Protein AF-A0A411YFW4-F1 (afdb_monomer_lite)

Sequence (190 aa):
MVLTAGMAVDGVLFTFTLFAQQVLGYSAVRFALAMAVMTVTSFVGVFVGQGLVTRAGPQRVALAGITLIGFGSVLLAQGTAGEAFIGVHILGLVVFGAGLGAAFVAAQIAALTGVAERDAGLASGVEETTFTIGNALGVAILSTIAISQPGPLTGTRAAFAGAAVIATLGGVAALTLLRQTRPRQERPID

Secondary structure (DSSP, 8-state):
-HHHHHHHHHHHHHHHHHHHHHTS---HHHHHHHHHHHHHHHHHHHHHHHHHHHHH-HHHHHHHHHHHHHHHHHHHHT--SSSHHHHHHHHHHHHHHHHHHHHHHHHHHHHHTT--GGGHHHHHHHHHHHHHHHHHHHHHHHHHHHHTSSSHHHHHHHHHHHHHHHHHHHHHHHHHHHHHTS--------

Organism: NCBI:txid1670831

pLDDT: mean 82.74, std 10.72, range [47.75, 96.75]

Structure (mmCIF, N/CA/C/O backbone):
data_AF-A0A411YFW4-F1
#
_entry.id   AF-A0A411YFW4-F1
#
loop_
_atom_site.group_PDB
_atom_site.id
_atom_site.type_symbol
_atom_site.label_atom_id
_atom_site.label_alt_id
_atom_site.label_comp_id
_atom_site.label_asym_id
_atom_site.label_entity_id
_atom_site.label_seq_id
_atom_site.pdbx_PDB_ins_code
_atom_site.Cartn_x
_atom_site.Cartn_y
_atom_site.Cartn_z
_atom_site.occupancy
_atom_site.B_iso_or_equiv
_atom_site.auth_seq_id
_atom_site.auth_comp_id
_atom_site.auth_asym_id
_atom_site.auth_atom_id
_atom_site.pdbx_PDB_model_num
ATOM 1 N N . MET A 1 1 ? -8.557 -7.784 6.059 1.00 65.50 1 MET A N 1
ATOM 2 C CA . MET A 1 1 ? -8.149 -6.429 5.628 1.00 65.50 1 MET A CA 1
ATOM 3 C C . MET A 1 1 ? -6.664 -6.190 5.878 1.00 65.50 1 MET A C 1
ATOM 5 O O . MET A 1 1 ? -5.962 -5.933 4.913 1.00 65.50 1 MET A O 1
ATOM 9 N N . VAL A 1 2 ? -6.179 -6.317 7.121 1.00 70.81 2 VAL A N 1
ATOM 10 C CA . VAL A 1 2 ? -4.750 -6.136 7.465 1.00 70.81 2 VAL A CA 1
ATOM 11 C C . VAL A 1 2 ? -3.842 -7.061 6.646 1.00 70.81 2 VAL A C 1
ATOM 13 O O . VAL A 1 2 ? -2.916 -6.588 6.003 1.00 70.81 2 VAL A O 1
ATOM 16 N N . LEU A 1 3 ? -4.195 -8.350 6.549 1.00 75.88 3 LEU A N 1
ATOM 17 C CA . LEU A 1 3 ? -3.457 -9.334 5.744 1.00 75.88 3 LEU A CA 1
ATOM 18 C C . LEU A 1 3 ? -3.302 -8.905 4.273 1.00 75.88 3 LEU A C 1
ATOM 20 O O . LEU A 1 3 ? -2.204 -8.869 3.736 1.00 75.88 3 LEU A O 1
ATOM 24 N N . THR A 1 4 ? -4.409 -8.543 3.620 1.00 70.31 4 THR A N 1
ATOM 25 C CA . THR A 1 4 ? -4.427 -8.139 2.204 1.00 70.31 4 THR A CA 1
ATOM 26 C C . THR A 1 4 ? -3.742 -6.797 1.963 1.00 70.31 4 THR A C 1
ATOM 28 O O . THR A 1 4 ? -3.176 -6.591 0.895 1.00 70.31 4 THR A O 1
ATOM 31 N N . ALA A 1 5 ? -3.782 -5.891 2.947 1.00 69.38 5 ALA A N 1
ATOM 32 C CA . ALA A 1 5 ? -3.031 -4.644 2.895 1.00 69.38 5 ALA A CA 1
ATOM 33 C C . ALA A 1 5 ? -1.523 -4.931 2.946 1.00 69.38 5 ALA A C 1
ATOM 35 O O . ALA A 1 5 ? -0.810 -4.466 2.065 1.00 69.38 5 ALA A O 1
ATOM 36 N N . GLY A 1 6 ? -1.060 -5.776 3.876 1.00 69.31 6 GLY A N 1
ATOM 37 C CA . GLY A 1 6 ? 0.348 -6.183 3.946 1.00 69.31 6 GLY A CA 1
ATOM 38 C C . GLY A 1 6 ? 0.843 -6.856 2.660 1.00 69.31 6 GLY A C 1
ATOM 39 O O . GLY A 1 6 ? 1.874 -6.482 2.103 1.00 69.31 6 GLY A O 1
ATOM 40 N N . MET A 1 7 ? 0.037 -7.758 2.085 1.00 75.31 7 MET A N 1
ATOM 41 C CA . MET A 1 7 ? 0.361 -8.399 0.801 1.00 75.31 7 MET A CA 1
ATOM 42 C C . MET A 1 7 ? 0.588 -7.398 -0.340 1.00 75.31 7 MET A C 1
ATOM 44 O O . MET A 1 7 ? 1.483 -7.585 -1.164 1.00 75.31 7 MET A O 1
ATOM 48 N N . ALA A 1 8 ? -0.217 -6.337 -0.411 1.00 73.44 8 ALA A N 1
ATOM 49 C CA . ALA A 1 8 ? -0.062 -5.324 -1.448 1.00 73.44 8 ALA A CA 1
ATOM 50 C C . ALA A 1 8 ? 1.171 -4.435 -1.210 1.00 73.44 8 ALA A C 1
ATOM 52 O O . ALA A 1 8 ? 1.814 -4.034 -2.173 1.00 73.44 8 ALA A O 1
ATOM 53 N N . VAL A 1 9 ? 1.521 -4.138 0.044 1.00 75.12 9 VAL A N 1
ATOM 54 C CA . VAL A 1 9 ? 2.575 -3.170 0.390 1.00 75.12 9 VAL A CA 1
ATOM 55 C C . VAL A 1 9 ? 3.962 -3.67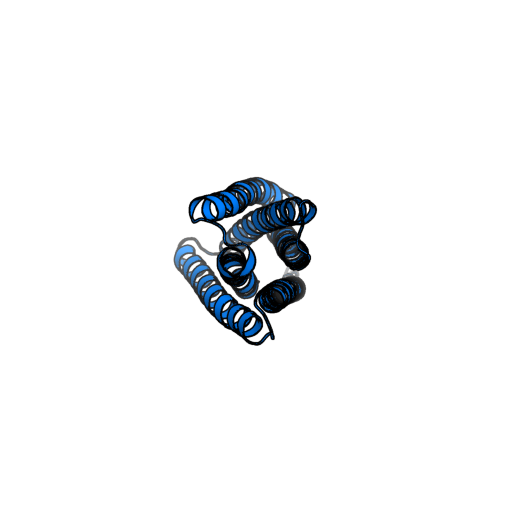7 0.025 1.00 75.12 9 VAL A C 1
ATOM 57 O O . VAL A 1 9 ? 4.600 -3.118 -0.871 1.00 75.12 9 VAL A O 1
ATOM 60 N N . ASP A 1 10 ? 4.409 -4.763 0.652 1.00 78.50 10 ASP A N 1
ATOM 61 C CA . ASP A 1 10 ? 5.775 -5.247 0.427 1.00 78.50 10 ASP A CA 1
ATOM 62 C C . ASP A 1 10 ? 5.918 -5.945 -0.928 1.00 78.50 10 ASP A C 1
ATOM 64 O O . ASP A 1 10 ? 6.974 -5.882 -1.561 1.00 78.50 10 ASP A O 1
ATOM 68 N N . GLY A 1 11 ? 4.829 -6.516 -1.448 1.00 75.75 11 GLY A N 1
ATOM 69 C CA . GLY A 1 11 ? 4.798 -7.028 -2.812 1.00 75.75 11 GLY A CA 1
ATOM 70 C C . GLY A 1 11 ? 5.014 -5.929 -3.865 1.00 75.75 11 GLY A C 1
ATOM 71 O O . GLY A 1 11 ? 5.790 -6.128 -4.804 1.00 75.75 11 GLY A O 1
ATOM 72 N N . VAL A 1 12 ? 4.386 -4.754 -3.716 1.00 77.75 12 VAL A N 1
ATOM 73 C CA . VAL A 1 12 ? 4.590 -3.602 -4.621 1.00 77.75 12 VAL A CA 1
ATOM 74 C C . VAL A 1 12 ? 5.981 -3.010 -4.451 1.00 77.75 12 VAL A C 1
ATOM 76 O O . VAL A 1 12 ? 6.625 -2.717 -5.455 1.00 77.75 12 VAL A O 1
ATOM 79 N N . LEU A 1 13 ? 6.474 -2.886 -3.219 1.00 81.94 13 LEU A N 1
ATOM 80 C CA . LEU A 1 13 ? 7.836 -2.425 -2.928 1.00 81.94 13 LEU A CA 1
ATOM 81 C C . LEU A 1 13 ? 8.900 -3.302 -3.593 1.00 81.94 13 LEU A C 1
ATOM 83 O O . LEU A 1 13 ? 9.808 -2.800 -4.264 1.00 81.94 13 LEU A O 1
ATOM 87 N N . PHE A 1 14 ? 8.766 -4.619 -3.454 1.00 81.62 14 PHE A N 1
ATOM 88 C CA . PHE A 1 14 ? 9.664 -5.572 -4.092 1.00 81.62 14 PHE A CA 1
ATOM 89 C C . PHE A 1 14 ? 9.578 -5.482 -5.620 1.00 81.62 14 PHE A C 1
ATOM 91 O O . PHE A 1 14 ? 10.598 -5.373 -6.302 1.00 81.62 14 PHE A O 1
ATOM 98 N N . THR A 1 15 ? 8.358 -5.441 -6.160 1.00 79.50 15 THR A N 1
ATOM 99 C CA . THR A 1 15 ? 8.112 -5.303 -7.604 1.00 79.50 15 THR A CA 1
ATOM 100 C C . THR A 1 15 ? 8.718 -4.013 -8.159 1.00 79.50 15 THR A C 1
ATOM 102 O O . THR A 1 15 ? 9.363 -4.030 -9.208 1.00 79.50 15 THR A O 1
ATOM 105 N N . PHE A 1 16 ? 8.572 -2.900 -7.439 1.00 80.38 16 PHE A N 1
ATOM 106 C CA . PHE A 1 16 ? 9.159 -1.614 -7.803 1.00 80.38 16 PHE A CA 1
ATOM 107 C C . PHE A 1 16 ? 10.688 -1.646 -7.747 1.00 80.38 16 PHE A C 1
ATOM 109 O O . PHE A 1 16 ? 11.346 -1.079 -8.617 1.00 80.38 16 PHE A O 1
ATOM 116 N N . THR A 1 17 ? 11.264 -2.359 -6.780 1.00 82.62 17 THR A N 1
ATOM 117 C CA . THR A 1 17 ? 12.716 -2.560 -6.694 1.00 82.62 17 THR A CA 1
ATOM 118 C C . THR A 1 17 ? 13.241 -3.328 -7.905 1.00 82.62 17 THR A C 1
ATOM 120 O O . THR A 1 17 ? 14.164 -2.852 -8.572 1.00 82.62 17 THR A O 1
ATOM 123 N N . LEU A 1 18 ? 12.613 -4.460 -8.249 1.00 76.88 18 LEU A N 1
ATOM 124 C CA . LEU A 1 18 ? 12.964 -5.227 -9.450 1.00 76.88 18 LEU A CA 1
ATOM 125 C C . LEU A 1 18 ? 12.860 -4.368 -10.706 1.00 76.88 18 LEU A C 1
ATOM 127 O O . LEU A 1 18 ? 13.744 -4.393 -11.554 1.00 76.88 18 LEU A O 1
ATOM 131 N N . PHE A 1 19 ? 11.808 -3.568 -10.808 1.00 77.62 19 PHE A N 1
ATOM 132 C CA . PHE A 1 19 ? 11.592 -2.699 -11.948 1.00 77.62 19 PHE A CA 1
ATOM 133 C C . PHE A 1 19 ? 12.646 -1.597 -12.083 1.00 77.62 19 PHE A C 1
ATOM 135 O O . PHE A 1 19 ? 13.225 -1.400 -13.156 1.00 77.62 19 PHE A O 1
ATOM 142 N N . ALA A 1 20 ? 12.930 -0.899 -10.984 1.00 79.25 20 ALA A N 1
ATOM 143 C CA . ALA A 1 20 ? 13.928 0.157 -10.943 1.00 79.25 20 ALA A CA 1
ATOM 144 C C . ALA A 1 20 ? 15.317 -0.373 -11.325 1.00 79.25 20 ALA A C 1
ATOM 146 O O . ALA A 1 20 ? 16.055 0.296 -12.048 1.00 79.25 20 ALA A O 1
ATOM 147 N N . GLN A 1 21 ? 15.652 -1.585 -10.882 1.00 81.69 21 GLN A N 1
ATOM 148 C CA . GLN A 1 21 ? 16.947 -2.208 -11.142 1.00 81.69 21 GLN A CA 1
ATOM 149 C C . GLN A 1 21 ? 17.033 -2.843 -12.538 1.00 81.69 21 GLN A C 1
ATOM 151 O O . GLN A 1 21 ? 17.965 -2.549 -13.282 1.00 81.69 21 GLN A O 1
ATOM 156 N N . GLN A 1 22 ? 16.075 -3.697 -12.908 1.00 79.00 22 GLN A N 1
ATOM 157 C CA . GLN A 1 22 ? 16.148 -4.543 -14.108 1.00 79.00 22 GLN A CA 1
ATOM 158 C C . GLN A 1 22 ? 15.644 -3.856 -15.379 1.00 79.00 22 GLN A C 1
ATOM 160 O O . GLN A 1 22 ? 16.071 -4.220 -16.471 1.00 79.00 22 GLN A O 1
ATOM 165 N N . VAL A 1 23 ? 14.726 -2.892 -15.256 1.00 76.88 23 VAL A N 1
ATOM 166 C CA . VAL A 1 23 ? 14.135 -2.203 -16.415 1.00 76.88 23 VAL A CA 1
ATOM 167 C C . VAL A 1 23 ? 14.684 -0.792 -16.553 1.00 76.88 23 VAL A C 1
ATOM 169 O O . VAL A 1 23 ? 15.052 -0.384 -17.651 1.00 76.88 23 VAL A O 1
ATOM 172 N N . LEU A 1 24 ? 14.744 -0.039 -15.454 1.00 76.38 24 LEU A N 1
ATOM 173 C CA . LEU A 1 24 ? 15.113 1.377 -15.505 1.00 76.38 24 LEU A CA 1
ATOM 174 C C . LEU A 1 24 ? 16.600 1.656 -15.308 1.00 76.38 24 LEU A C 1
ATOM 176 O O . LEU A 1 24 ? 17.030 2.785 -15.549 1.00 76.38 24 LEU A O 1
ATOM 180 N N . GLY A 1 25 ? 17.376 0.668 -14.854 1.00 80.12 25 GLY A N 1
ATOM 181 C CA . GLY A 1 25 ? 18.799 0.843 -14.561 1.00 80.12 25 GLY A CA 1
ATOM 182 C C . GLY A 1 25 ? 19.060 1.982 -13.571 1.00 80.12 25 GLY A C 1
ATOM 183 O O . GLY A 1 25 ? 20.042 2.715 -13.704 1.00 80.12 25 GLY A O 1
ATOM 184 N N . TYR A 1 26 ? 18.147 2.206 -12.620 1.00 83.38 26 TYR A N 1
ATOM 185 C CA . TYR A 1 26 ? 18.284 3.281 -11.644 1.00 83.38 26 TYR A CA 1
ATOM 186 C C . TYR A 1 26 ? 19.538 3.077 -10.797 1.00 83.38 26 TYR A C 1
ATOM 188 O O . TYR A 1 26 ? 19.796 1.995 -10.274 1.00 83.38 26 TYR A O 1
ATOM 196 N N . SER A 1 27 ? 20.289 4.162 -10.600 1.00 86.00 27 SER A N 1
ATOM 197 C CA . SER A 1 27 ? 21.304 4.199 -9.552 1.00 86.00 27 SER A CA 1
ATOM 198 C C . SER A 1 27 ? 20.640 4.117 -8.175 1.00 86.00 27 SER A C 1
ATOM 200 O O . SER A 1 27 ? 19.477 4.502 -8.011 1.00 86.00 27 SER A O 1
ATOM 202 N N . ALA A 1 28 ? 21.399 3.692 -7.162 1.00 80.94 28 ALA A N 1
ATOM 203 C CA . ALA A 1 28 ? 20.918 3.627 -5.780 1.00 80.94 28 ALA A CA 1
ATOM 204 C C . ALA A 1 28 ? 20.296 4.958 -5.308 1.00 80.94 28 ALA A C 1
ATOM 206 O O . ALA A 1 28 ? 19.258 4.960 -4.653 1.00 80.94 28 ALA A O 1
ATOM 207 N N . VAL A 1 29 ? 20.876 6.094 -5.717 1.00 86.62 29 VAL A N 1
ATOM 208 C CA . VAL A 1 29 ? 20.367 7.437 -5.388 1.00 86.62 29 VAL A CA 1
ATOM 209 C C . VAL A 1 29 ? 19.011 7.709 -6.042 1.00 86.62 29 VAL A C 1
ATOM 211 O O . VAL A 1 29 ? 18.104 8.207 -5.383 1.00 86.62 29 VAL A O 1
ATOM 214 N N . ARG A 1 30 ? 18.835 7.368 -7.326 1.00 83.31 30 ARG A N 1
ATOM 215 C CA . ARG A 1 30 ? 17.550 7.573 -8.023 1.00 83.31 30 ARG A CA 1
ATOM 216 C C . ARG A 1 30 ? 16.446 6.703 -7.435 1.00 83.31 30 ARG A C 1
ATOM 218 O O . ARG A 1 30 ? 15.331 7.183 -7.250 1.00 83.31 30 ARG A O 1
ATOM 225 N N . PHE A 1 31 ? 16.768 5.455 -7.103 1.00 84.19 31 PHE A N 1
ATOM 226 C CA . PHE A 1 31 ? 15.847 4.571 -6.397 1.00 84.19 31 PHE A CA 1
ATOM 227 C C . PHE A 1 31 ? 15.452 5.150 -5.031 1.00 84.19 31 PHE A C 1
ATOM 229 O O . PHE A 1 31 ? 14.264 5.269 -4.741 1.00 84.19 31 PHE A O 1
ATOM 236 N N . ALA A 1 32 ? 16.428 5.596 -4.234 1.00 85.94 32 ALA A N 1
ATOM 237 C CA . ALA A 1 32 ? 16.172 6.207 -2.932 1.00 85.94 32 ALA A CA 1
ATOM 238 C C . ALA A 1 32 ? 15.293 7.466 -3.032 1.00 85.94 32 ALA A C 1
ATOM 240 O O . ALA A 1 32 ? 14.394 7.643 -2.215 1.00 85.94 32 ALA A O 1
ATOM 241 N N . LEU A 1 33 ? 15.492 8.311 -4.051 1.00 89.19 33 LEU A N 1
ATOM 242 C CA . LEU A 1 33 ? 14.642 9.484 -4.292 1.00 89.19 33 LEU A CA 1
ATOM 243 C C . LEU A 1 33 ? 13.198 9.099 -4.635 1.00 89.19 33 LEU A C 1
ATOM 245 O O . LEU A 1 33 ? 12.267 9.701 -4.105 1.00 89.19 33 LEU A O 1
ATOM 249 N N . ALA A 1 34 ? 12.992 8.084 -5.477 1.00 86.81 34 ALA A N 1
ATOM 250 C CA . ALA A 1 34 ? 11.648 7.597 -5.789 1.00 86.81 34 ALA A CA 1
ATOM 251 C C . ALA A 1 34 ? 10.954 7.022 -4.541 1.00 86.81 34 ALA A C 1
ATOM 253 O O . ALA A 1 34 ? 9.794 7.328 -4.265 1.00 86.81 34 ALA A O 1
ATOM 254 N N . MET A 1 35 ? 11.694 6.261 -3.735 1.00 86.12 35 MET A N 1
ATOM 255 C CA . MET A 1 35 ? 11.214 5.742 -2.456 1.00 86.12 35 MET A CA 1
ATOM 256 C C . MET A 1 35 ? 10.890 6.861 -1.463 1.00 86.12 35 MET A C 1
ATOM 258 O O . MET A 1 35 ? 9.879 6.788 -0.770 1.00 86.12 35 MET A O 1
ATOM 262 N N . ALA A 1 36 ? 11.680 7.937 -1.438 1.00 91.19 36 ALA A N 1
ATOM 263 C CA . ALA A 1 36 ? 11.416 9.097 -0.594 1.00 91.19 36 ALA A CA 1
ATOM 264 C C . ALA A 1 36 ? 10.076 9.767 -0.936 1.00 91.19 36 ALA A C 1
ATOM 266 O O . ALA A 1 36 ? 9.344 10.142 -0.023 1.00 91.19 36 ALA A O 1
ATOM 267 N N . VAL A 1 37 ? 9.710 9.859 -2.221 1.00 91.56 37 VAL A N 1
ATOM 268 C CA . VAL A 1 37 ? 8.391 10.372 -2.642 1.00 91.56 37 VAL A CA 1
ATOM 269 C C . VAL A 1 37 ? 7.262 9.533 -2.043 1.00 91.56 37 VAL A C 1
ATOM 271 O O . VAL A 1 37 ? 6.309 10.077 -1.479 1.00 91.56 37 VAL A O 1
ATOM 274 N N . MET A 1 38 ? 7.380 8.208 -2.119 1.00 91.44 38 MET A N 1
ATOM 275 C CA . MET A 1 38 ? 6.394 7.300 -1.536 1.00 91.44 38 MET A CA 1
ATOM 276 C C . MET A 1 38 ? 6.330 7.442 -0.005 1.00 91.44 38 MET A C 1
ATOM 278 O O . MET A 1 38 ? 5.244 7.525 0.563 1.00 91.44 38 MET A O 1
ATOM 282 N N . THR A 1 39 ? 7.477 7.542 0.669 1.00 91.44 39 THR A N 1
ATOM 283 C CA . THR A 1 39 ? 7.547 7.732 2.127 1.00 91.44 39 THR A CA 1
ATOM 284 C C . THR A 1 39 ? 6.894 9.043 2.561 1.00 91.44 39 THR A C 1
ATOM 286 O O . THR A 1 39 ? 6.049 9.043 3.455 1.00 91.44 39 THR A O 1
ATOM 289 N N . VAL A 1 40 ? 7.233 10.162 1.914 1.00 96.12 40 VAL A N 1
ATOM 290 C CA . VAL A 1 40 ? 6.663 11.485 2.226 1.00 96.12 40 VAL A CA 1
ATOM 291 C C . VAL A 1 40 ? 5.147 11.474 2.053 1.00 96.12 40 VAL A C 1
ATOM 293 O O . VAL A 1 40 ? 4.414 11.956 2.914 1.00 96.12 40 VAL A O 1
ATOM 296 N N . THR A 1 41 ? 4.659 10.890 0.963 1.00 95.25 41 THR A N 1
ATOM 297 C CA . THR A 1 41 ? 3.217 10.825 0.697 1.00 95.25 41 THR A CA 1
ATOM 298 C C . THR A 1 41 ? 2.494 9.862 1.630 1.00 95.25 41 THR A C 1
ATOM 300 O O . THR A 1 41 ? 1.362 10.147 2.011 1.00 95.25 41 THR A O 1
ATOM 303 N N . SER A 1 42 ? 3.157 8.802 2.098 1.00 94.00 42 SER A N 1
ATOM 304 C CA . SER A 1 42 ? 2.650 7.955 3.182 1.00 94.00 42 SER A CA 1
ATOM 305 C C . SER A 1 42 ? 2.488 8.723 4.488 1.00 94.00 42 SER A C 1
ATOM 307 O O . SER A 1 42 ? 1.414 8.671 5.084 1.00 94.00 42 SER A O 1
ATOM 309 N N . PHE A 1 43 ? 3.467 9.540 4.890 1.00 96.00 43 PHE A N 1
ATOM 310 C CA . PHE A 1 43 ? 3.301 10.418 6.055 1.00 96.00 43 PHE A CA 1
ATOM 311 C C . PHE A 1 43 ? 2.104 11.361 5.901 1.00 96.00 43 PHE A C 1
ATOM 313 O O . PHE A 1 43 ? 1.288 11.472 6.815 1.00 96.00 43 PHE A O 1
ATOM 320 N N . VAL A 1 44 ? 1.949 11.992 4.733 1.00 96.75 44 VAL A N 1
ATOM 321 C CA . VAL A 1 44 ? 0.768 12.824 4.441 1.00 96.75 44 VAL A CA 1
ATOM 322 C C . VAL A 1 44 ? -0.520 12.005 4.578 1.00 96.75 44 VAL A C 1
ATOM 324 O O . VAL A 1 44 ? -1.464 12.454 5.226 1.00 96.75 44 VAL A O 1
ATOM 327 N N . GLY A 1 45 ? -0.543 10.788 4.030 1.00 95.62 45 GLY A N 1
ATOM 328 C CA . GLY A 1 45 ? -1.654 9.848 4.152 1.00 95.62 45 GLY A CA 1
ATOM 329 C C . GLY A 1 45 ? -1.998 9.506 5.601 1.00 95.62 45 GLY A C 1
ATOM 330 O O . GLY A 1 45 ? -3.176 9.495 5.952 1.00 95.62 45 GLY A O 1
ATOM 331 N N . VAL A 1 46 ? -0.995 9.296 6.460 1.00 95.19 46 VAL A N 1
ATOM 332 C CA . VAL A 1 46 ? -1.186 9.058 7.900 1.00 95.19 46 VAL A CA 1
ATOM 333 C C . VAL A 1 46 ? -1.855 10.261 8.560 1.00 95.19 46 VAL A C 1
ATOM 335 O O . VAL A 1 46 ? -2.904 10.100 9.179 1.00 95.19 46 VAL A O 1
ATOM 338 N N . PHE A 1 47 ? -1.306 11.469 8.408 1.00 95.81 47 PHE A N 1
ATOM 339 C CA . PHE A 1 47 ? -1.854 12.660 9.072 1.00 95.81 47 PHE A CA 1
ATOM 340 C C . PHE A 1 47 ? -3.271 12.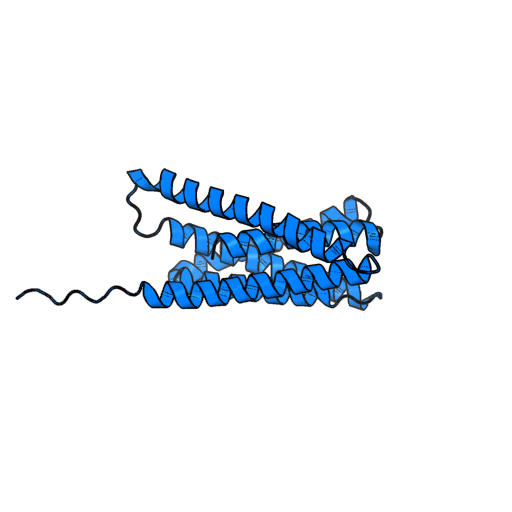995 8.595 1.00 95.81 47 PHE A C 1
ATOM 342 O O . PHE A 1 47 ? -4.166 13.265 9.402 1.00 95.81 47 PHE A O 1
ATOM 349 N N . VAL A 1 48 ? -3.503 12.932 7.281 1.00 96.00 48 VAL A N 1
ATOM 350 C CA . VAL A 1 48 ? -4.837 13.130 6.701 1.00 96.00 48 VAL A CA 1
ATOM 351 C C . VAL A 1 48 ? -5.785 12.026 7.171 1.00 96.00 48 VAL A C 1
ATOM 353 O O . VAL A 1 48 ? -6.911 12.313 7.579 1.00 96.00 48 VAL A O 1
ATOM 356 N N . GLY A 1 49 ? -5.321 10.776 7.174 1.00 94.31 49 GLY A N 1
ATOM 357 C CA . GLY A 1 49 ? -6.055 9.612 7.652 1.00 94.31 49 GLY A CA 1
ATOM 358 C C . GLY A 1 49 ? -6.514 9.781 9.096 1.00 94.31 49 GLY A C 1
ATOM 359 O O . GLY A 1 49 ? -7.708 9.674 9.351 1.00 94.31 49 GLY A O 1
ATOM 360 N N . GLN A 1 50 ? -5.619 10.140 10.019 1.00 93.44 50 GLN A N 1
ATOM 361 C CA . GLN A 1 50 ? -5.951 10.401 11.427 1.00 93.44 50 GLN A CA 1
ATOM 362 C C . GLN A 1 50 ? -7.092 11.411 11.568 1.00 93.44 50 GLN A C 1
ATOM 364 O O . GLN A 1 50 ? -8.089 11.139 12.243 1.00 93.44 50 GLN A O 1
ATOM 369 N N . GLY A 1 51 ? -6.990 12.547 10.872 1.00 92.94 51 GLY A N 1
ATOM 370 C CA . GLY A 1 51 ? -8.044 13.560 10.862 1.00 92.94 51 GLY A CA 1
ATOM 371 C C . GLY A 1 51 ? -9.368 13.019 10.315 1.00 92.94 51 GLY A C 1
ATOM 372 O O . GLY A 1 51 ? -10.427 13.229 10.908 1.00 92.94 51 GLY A O 1
ATOM 373 N N . LEU A 1 52 ? -9.329 12.274 9.210 1.00 94.25 52 LEU A N 1
ATOM 374 C CA . LEU A 1 52 ? -10.527 11.698 8.599 1.00 94.25 52 LEU A CA 1
ATOM 375 C C . LEU A 1 52 ? -11.161 10.595 9.450 1.00 94.25 52 LEU A C 1
ATOM 377 O O . LEU A 1 52 ? -12.386 10.478 9.449 1.00 94.25 52 LEU A O 1
ATOM 381 N N . VAL A 1 53 ? -10.374 9.820 10.200 1.00 93.31 53 VAL A N 1
ATOM 382 C CA . VAL A 1 53 ? -10.892 8.749 11.061 1.00 93.31 53 VAL A CA 1
ATOM 383 C C . VAL A 1 53 ? -11.792 9.329 12.147 1.00 93.31 53 VAL A C 1
ATOM 385 O O . VAL A 1 53 ? -12.878 8.797 12.371 1.00 93.31 53 VAL A O 1
ATOM 388 N N . THR A 1 54 ? -11.415 10.463 12.743 1.00 91.38 54 THR A N 1
ATOM 389 C CA . THR A 1 54 ? -12.253 11.137 13.754 1.00 91.38 54 THR A CA 1
ATOM 390 C C . THR A 1 54 ? -13.602 11.623 13.209 1.00 91.38 54 THR A C 1
ATOM 392 O O . THR A 1 54 ? -14.565 11.725 13.962 1.00 91.38 54 THR A O 1
ATOM 395 N N . ARG A 1 55 ? -13.698 11.900 11.899 1.00 92.12 55 ARG A N 1
ATOM 396 C CA . ARG A 1 55 ? -14.906 12.449 11.254 1.00 92.12 55 ARG A CA 1
ATOM 397 C C . ARG A 1 55 ? -15.775 11.394 10.573 1.00 92.12 55 ARG A C 1
ATOM 399 O O . ARG A 1 55 ? -16.997 11.470 10.624 1.00 92.12 55 ARG A O 1
ATOM 406 N N . ALA A 1 56 ? -15.153 10.443 9.882 1.00 90.69 56 ALA A N 1
ATOM 407 C CA . ALA A 1 56 ? -15.821 9.466 9.020 1.00 90.69 56 ALA A CA 1
ATOM 408 C C . ALA A 1 56 ? -15.773 8.031 9.572 1.00 90.69 56 ALA A C 1
ATOM 410 O O . ALA A 1 56 ? -16.456 7.152 9.038 1.00 90.69 56 ALA A O 1
ATOM 411 N N . GLY A 1 57 ? -14.994 7.796 10.629 1.00 88.75 57 GLY A N 1
ATOM 412 C CA . GLY A 1 57 ? -14.757 6.485 11.218 1.00 88.75 57 GLY A CA 1
ATOM 413 C C . GLY A 1 57 ? -13.643 5.697 10.512 1.00 88.75 57 GLY A C 1
ATOM 414 O O . GLY A 1 57 ? -13.408 5.874 9.311 1.00 88.75 57 GLY A O 1
ATOM 415 N N . PRO A 1 58 ? -12.972 4.778 11.232 1.00 87.31 58 PRO A N 1
ATOM 416 C CA . PRO A 1 58 ? -11.789 4.077 10.731 1.00 87.31 58 PRO A CA 1
ATOM 417 C C . PRO A 1 58 ? -12.088 3.201 9.511 1.00 87.31 58 PRO A C 1
ATOM 419 O O . PRO A 1 58 ? -11.335 3.187 8.546 1.00 87.31 58 PRO A O 1
ATOM 422 N N . GLN A 1 59 ? -13.252 2.556 9.483 1.00 84.69 59 GLN A N 1
ATOM 423 C CA . GLN A 1 59 ? -13.664 1.659 8.400 1.00 84.69 59 GLN A CA 1
ATOM 424 C C . GLN A 1 59 ? -13.755 2.347 7.027 1.00 84.69 59 GLN A C 1
ATOM 426 O O . GLN A 1 59 ? -13.357 1.773 6.013 1.00 84.69 59 GLN A O 1
ATOM 431 N N . ARG A 1 60 ? -14.277 3.581 6.972 1.00 89.06 60 ARG A N 1
ATOM 432 C CA . ARG A 1 60 ? -14.425 4.317 5.705 1.00 89.06 60 ARG A CA 1
ATOM 433 C C . ARG A 1 60 ? -13.077 4.805 5.187 1.00 89.06 60 ARG A C 1
ATOM 435 O O . ARG A 1 60 ? -12.820 4.718 3.990 1.00 89.06 60 ARG A O 1
ATOM 442 N N . VAL A 1 61 ? -12.218 5.276 6.091 1.00 91.56 61 VAL A N 1
ATOM 443 C CA . VAL A 1 61 ? -10.863 5.735 5.751 1.00 91.56 61 VAL A CA 1
ATOM 444 C C . VAL A 1 61 ? -10.004 4.570 5.270 1.00 91.56 61 VAL A C 1
ATOM 446 O O . VAL A 1 61 ? -9.352 4.682 4.237 1.00 91.56 61 VAL A O 1
ATOM 449 N N . ALA A 1 62 ? -10.087 3.427 5.948 1.00 88.06 62 ALA A N 1
ATOM 450 C CA . ALA A 1 62 ? -9.455 2.180 5.542 1.00 88.06 62 ALA A CA 1
ATOM 451 C C . ALA A 1 62 ? -9.815 1.773 4.104 1.00 88.06 62 ALA A C 1
ATOM 453 O O . ALA A 1 62 ? -8.935 1.481 3.295 1.00 88.06 62 ALA A O 1
ATOM 454 N N . LEU A 1 63 ? -11.108 1.787 3.767 1.00 87.94 63 LEU A N 1
ATOM 455 C CA . LEU A 1 63 ? -11.576 1.432 2.428 1.00 87.94 63 LEU A CA 1
ATOM 456 C C . LEU A 1 63 ? -11.082 2.417 1.360 1.00 87.94 63 LEU A C 1
ATOM 458 O O . LEU A 1 63 ? -10.656 1.997 0.282 1.00 87.94 63 LEU A O 1
ATOM 462 N N . ALA A 1 64 ? -11.119 3.718 1.659 1.00 91.06 64 ALA A N 1
ATOM 463 C CA . ALA A 1 64 ? -10.597 4.747 0.765 1.00 91.06 64 ALA A CA 1
ATOM 464 C C . ALA A 1 64 ? -9.088 4.565 0.531 1.00 91.06 64 ALA A C 1
ATOM 466 O O . ALA A 1 64 ? -8.640 4.589 -0.614 1.00 91.06 64 ALA A O 1
ATOM 467 N N . GLY A 1 65 ? -8.324 4.293 1.592 1.00 91.06 65 GLY A N 1
ATOM 468 C CA . GLY A 1 65 ? -6.892 4.009 1.513 1.00 91.06 65 GLY A CA 1
ATOM 469 C C . GLY A 1 65 ? -6.582 2.782 0.653 1.00 91.06 65 GLY A C 1
ATOM 470 O O . GLY A 1 65 ? -5.780 2.874 -0.270 1.00 91.06 65 GLY A O 1
ATOM 471 N N . ILE A 1 66 ? -7.285 1.663 0.858 1.00 87.12 66 ILE A N 1
ATOM 472 C CA . ILE A 1 66 ? -7.129 0.450 0.029 1.00 87.12 66 ILE A CA 1
ATOM 473 C C . ILE A 1 66 ? -7.470 0.718 -1.443 1.00 87.12 66 ILE A C 1
ATOM 475 O O . ILE A 1 66 ? -6.802 0.205 -2.341 1.00 87.12 66 ILE A O 1
ATOM 479 N N . THR A 1 67 ? -8.480 1.548 -1.703 1.00 89.69 67 THR A N 1
ATOM 480 C CA . THR A 1 67 ? -8.845 1.944 -3.071 1.00 89.69 67 THR A CA 1
ATOM 481 C C . THR A 1 67 ? -7.723 2.747 -3.729 1.00 89.69 67 THR A C 1
ATOM 483 O O . THR A 1 67 ? -7.379 2.490 -4.882 1.00 89.69 67 THR A O 1
ATOM 486 N N . LEU A 1 68 ? -7.108 3.674 -2.989 1.00 92.50 68 LEU A N 1
ATOM 487 C CA . LEU A 1 68 ? -5.949 4.436 -3.456 1.00 92.50 68 LEU A CA 1
ATOM 488 C C . LEU A 1 68 ? -4.732 3.539 -3.699 1.00 92.50 68 LEU A C 1
ATOM 490 O O . LEU A 1 68 ? -4.087 3.688 -4.730 1.00 92.50 68 LEU A O 1
ATOM 494 N N . ILE A 1 69 ? -4.455 2.573 -2.817 1.00 89.19 69 ILE A N 1
ATOM 495 C CA . ILE A 1 69 ? -3.396 1.568 -3.015 1.00 89.19 69 ILE A CA 1
ATOM 496 C C . ILE A 1 69 ? -3.618 0.835 -4.344 1.00 89.19 69 ILE A C 1
ATOM 498 O O . ILE A 1 69 ? -2.727 0.822 -5.190 1.00 89.19 69 ILE A O 1
ATOM 502 N N . GLY A 1 70 ? -4.821 0.294 -4.572 1.00 87.38 70 GLY A N 1
ATOM 503 C CA . GLY A 1 70 ? -5.149 -0.403 -5.818 1.00 87.38 70 GLY A CA 1
ATOM 504 C C . GLY A 1 70 ? -5.018 0.491 -7.054 1.00 87.38 70 GLY A C 1
ATOM 505 O O . GLY A 1 70 ? -4.438 0.076 -8.058 1.00 87.38 70 GLY A O 1
ATOM 506 N N . PHE A 1 71 ? -5.493 1.737 -6.978 1.00 90.38 71 PHE A N 1
ATOM 507 C CA . PHE A 1 71 ? -5.373 2.698 -8.076 1.00 90.38 71 PHE A CA 1
ATOM 508 C C . PHE A 1 71 ? -3.909 3.070 -8.363 1.00 90.38 71 PHE A C 1
ATOM 510 O O . PHE A 1 71 ? -3.489 3.076 -9.520 1.00 90.38 71 PHE A O 1
ATOM 517 N N . GLY A 1 72 ? -3.106 3.295 -7.321 1.00 88.94 72 GLY A N 1
ATOM 518 C CA . GLY A 1 72 ? -1.667 3.526 -7.428 1.00 88.94 72 GLY A CA 1
ATOM 519 C C . GLY A 1 72 ? -0.940 2.346 -8.074 1.00 88.94 72 GLY A C 1
ATOM 520 O O . GLY A 1 72 ? -0.132 2.548 -8.978 1.00 88.94 72 GLY A O 1
ATOM 521 N N . SER A 1 73 ? -1.288 1.109 -7.704 1.00 86.75 73 SER A N 1
ATOM 522 C CA . SER A 1 73 ? -0.746 -0.097 -8.345 1.00 86.75 73 SER A CA 1
ATOM 523 C C . SER A 1 73 ? -1.086 -0.173 -9.837 1.00 86.75 73 SER A C 1
ATOM 525 O O . SER A 1 73 ? -0.223 -0.523 -10.639 1.00 86.75 73 SER A O 1
ATOM 527 N N . VAL A 1 74 ? -2.302 0.210 -10.243 1.00 87.44 74 VAL A N 1
ATOM 528 C CA . VAL A 1 74 ? -2.680 0.279 -11.668 1.00 87.44 74 VAL A CA 1
ATOM 529 C C . VAL A 1 74 ? -1.869 1.343 -12.410 1.00 87.44 74 VAL A C 1
ATOM 531 O O . VAL A 1 74 ? -1.417 1.098 -13.527 1.00 87.44 74 VAL A O 1
ATOM 534 N N . LEU A 1 75 ? -1.642 2.512 -11.807 1.00 88.00 75 LEU A N 1
ATOM 535 C CA . LEU A 1 75 ? -0.796 3.554 -12.402 1.00 88.00 75 LEU A CA 1
ATOM 536 C C . LEU A 1 75 ? 0.647 3.067 -12.597 1.00 88.00 75 LEU A C 1
ATOM 538 O O . LEU A 1 75 ? 1.217 3.261 -13.671 1.00 88.00 75 LEU A O 1
ATOM 542 N N . LEU A 1 76 ? 1.204 2.366 -11.607 1.00 83.94 76 LEU A N 1
ATOM 543 C CA . LEU A 1 76 ? 2.535 1.756 -11.695 1.00 83.94 76 LEU A CA 1
ATOM 544 C C . LEU A 1 76 ? 2.600 0.654 -12.772 1.00 83.94 76 LEU A C 1
ATOM 546 O O . LEU A 1 76 ? 3.602 0.531 -13.475 1.00 83.94 76 LEU A O 1
ATOM 550 N N . ALA A 1 77 ? 1.513 -0.096 -12.984 1.00 81.69 77 ALA A N 1
ATOM 551 C CA . ALA A 1 77 ? 1.428 -1.109 -14.040 1.00 81.69 77 ALA A CA 1
ATOM 552 C C . ALA A 1 77 ? 1.417 -0.521 -15.468 1.00 81.69 77 ALA A C 1
ATOM 554 O O . ALA A 1 77 ? 1.799 -1.205 -16.419 1.00 81.69 77 ALA A O 1
ATOM 555 N N . GLN A 1 78 ? 0.982 0.730 -15.651 1.00 77.69 78 GLN A N 1
ATOM 556 C CA . GLN A 1 78 ? 0.773 1.321 -16.980 1.00 77.69 78 GLN A CA 1
ATOM 557 C C . GLN A 1 78 ? 2.033 1.916 -17.631 1.00 77.69 78 GLN A C 1
ATOM 559 O O . GLN A 1 78 ? 1.984 2.316 -18.792 1.00 77.69 78 GLN A O 1
ATOM 564 N N . GLY A 1 79 ? 3.181 1.957 -16.950 1.00 62.22 79 GLY A N 1
ATOM 565 C CA . GLY A 1 79 ? 4.377 2.596 -17.503 1.00 62.22 79 GLY A CA 1
ATOM 566 C C . GLY A 1 79 ? 4.942 1.901 -18.751 1.00 62.22 79 GLY A C 1
ATOM 567 O O . GLY A 1 79 ? 5.592 0.855 -18.670 1.00 62.22 79 GLY A O 1
ATOM 568 N N . THR A 1 80 ? 4.731 2.500 -19.924 1.00 56.31 80 THR A N 1
ATOM 569 C CA . THR A 1 80 ? 5.493 2.295 -21.172 1.00 56.31 80 THR A CA 1
ATOM 570 C C . THR A 1 80 ? 6.599 3.343 -21.276 1.00 56.31 80 THR A C 1
ATOM 572 O O . THR A 1 80 ? 6.371 4.495 -20.922 1.00 56.31 80 THR A O 1
ATOM 575 N N . ALA A 1 81 ? 7.785 2.937 -21.738 1.00 55.38 81 ALA A N 1
ATOM 576 C CA . ALA A 1 81 ? 8.992 3.764 -21.840 1.00 55.38 81 ALA A CA 1
ATOM 577 C C . ALA A 1 81 ? 8.759 5.147 -22.495 1.00 55.38 81 ALA A C 1
ATOM 579 O O . ALA A 1 81 ? 7.954 5.267 -23.416 1.00 55.38 81 ALA A O 1
ATOM 580 N N . GLY A 1 82 ? 9.481 6.177 -22.032 1.00 58.81 82 GLY A N 1
ATOM 581 C CA . GLY A 1 82 ? 9.421 7.559 -22.544 1.00 58.81 82 GLY A CA 1
ATOM 582 C C . GLY A 1 82 ? 9.539 8.610 -21.431 1.00 58.81 82 GLY A C 1
ATOM 583 O O . GLY A 1 82 ? 9.825 8.262 -20.294 1.00 58.81 82 GLY A O 1
ATOM 584 N N . GLU A 1 83 ? 9.306 9.894 -21.711 1.00 54.66 83 GLU A N 1
ATOM 585 C CA . GLU A 1 83 ? 9.283 10.948 -20.671 1.00 54.66 83 GLU A CA 1
ATOM 586 C C . GLU A 1 83 ? 7.955 10.977 -19.891 1.00 54.66 83 GLU A C 1
ATOM 588 O O . GLU A 1 83 ? 7.946 11.141 -18.670 1.00 54.66 83 GLU A O 1
ATOM 593 N N . ALA A 1 84 ? 6.831 10.697 -20.566 1.00 61.69 84 ALA A N 1
ATOM 594 C CA . ALA A 1 84 ? 5.507 10.552 -19.942 1.00 61.69 84 ALA A CA 1
ATOM 595 C C . ALA A 1 84 ? 5.470 9.447 -18.863 1.00 61.69 84 ALA A C 1
ATOM 597 O O . ALA A 1 84 ? 4.684 9.491 -17.917 1.00 61.69 84 ALA A O 1
ATOM 598 N N . PHE A 1 85 ? 6.377 8.481 -18.978 1.00 68.88 85 PHE A N 1
ATOM 599 C CA . PHE A 1 85 ? 6.588 7.379 -18.053 1.00 68.88 85 PHE A CA 1
ATOM 600 C C . PHE A 1 85 ? 6.933 7.822 -16.625 1.00 68.88 85 PHE A C 1
ATOM 602 O O . PHE A 1 85 ? 6.404 7.256 -15.667 1.00 68.88 85 PHE A O 1
ATOM 609 N N . ILE A 1 86 ? 7.815 8.820 -16.478 1.00 71.75 86 ILE A N 1
ATOM 610 C CA . ILE A 1 86 ? 8.306 9.274 -15.169 1.00 71.75 86 ILE A CA 1
ATOM 611 C C . ILE A 1 86 ? 7.173 9.970 -14.413 1.00 71.75 86 ILE A C 1
ATOM 613 O O . ILE A 1 86 ? 6.972 9.706 -13.229 1.00 71.75 86 ILE A O 1
ATOM 617 N N . GLY A 1 87 ? 6.388 10.799 -15.109 1.00 79.31 87 GLY A N 1
ATOM 618 C CA . GLY A 1 87 ? 5.236 11.486 -14.524 1.00 79.31 87 GLY A CA 1
ATOM 619 C C . GLY A 1 87 ? 4.178 10.513 -13.999 1.00 79.31 87 GLY A C 1
ATOM 620 O O . GLY A 1 87 ? 3.745 10.635 -12.854 1.00 79.31 87 GLY A O 1
ATOM 621 N N . VAL A 1 88 ? 3.814 9.502 -14.797 1.00 82.31 88 VAL A N 1
ATOM 622 C CA . VAL A 1 88 ? 2.833 8.477 -14.390 1.00 82.31 88 VAL A CA 1
ATOM 623 C C . VAL A 1 88 ? 3.359 7.620 -13.235 1.00 82.31 88 VAL A C 1
ATOM 625 O O . VAL A 1 88 ? 2.603 7.321 -12.313 1.00 82.31 88 VAL A O 1
ATOM 628 N N . HIS A 1 89 ? 4.651 7.277 -13.227 1.00 81.88 89 HIS A N 1
ATOM 629 C CA . HIS A 1 89 ? 5.258 6.523 -12.126 1.00 81.88 89 HIS A CA 1
ATOM 630 C C . HIS A 1 89 ? 5.294 7.305 -10.816 1.00 81.88 89 HIS A C 1
ATOM 632 O O . HIS A 1 89 ? 4.921 6.765 -9.776 1.00 81.88 89 HIS A O 1
ATOM 638 N N . ILE A 1 90 ? 5.711 8.573 -10.854 1.00 86.81 90 ILE A N 1
ATOM 639 C CA . ILE A 1 90 ? 5.714 9.437 -9.669 1.00 86.81 90 ILE A CA 1
ATOM 640 C C . ILE A 1 90 ? 4.288 9.602 -9.147 1.00 86.81 90 ILE A C 1
ATOM 642 O O . ILE A 1 90 ? 4.064 9.451 -7.950 1.00 86.81 90 ILE A O 1
ATOM 646 N N . LEU A 1 91 ? 3.312 9.835 -10.031 1.00 90.75 91 LEU A N 1
ATOM 647 C CA . LEU A 1 91 ? 1.906 9.900 -9.637 1.00 90.75 91 LEU A CA 1
ATOM 648 C C . LEU A 1 91 ? 1.438 8.583 -8.999 1.00 90.75 91 LEU A C 1
ATOM 650 O O . LEU A 1 91 ? 0.777 8.612 -7.964 1.00 90.75 91 LEU A O 1
ATOM 654 N N . GLY A 1 92 ? 1.823 7.439 -9.570 1.00 90.19 92 GLY A N 1
ATOM 655 C CA . GLY A 1 92 ? 1.552 6.119 -9.004 1.00 90.19 92 GLY A CA 1
ATOM 656 C C . GLY A 1 92 ? 2.116 5.958 -7.592 1.00 90.19 92 GLY A C 1
ATOM 657 O O . GLY A 1 92 ? 1.380 5.551 -6.696 1.00 90.19 92 GLY A O 1
ATOM 658 N N . LEU A 1 93 ? 3.375 6.350 -7.364 1.00 90.56 93 LEU A N 1
ATOM 659 C CA . LEU A 1 93 ? 4.017 6.322 -6.042 1.00 90.56 93 LEU A CA 1
ATOM 660 C C . LEU A 1 93 ? 3.339 7.260 -5.040 1.00 90.56 93 LEU A C 1
ATOM 662 O O . LEU A 1 93 ? 3.163 6.885 -3.884 1.00 90.56 93 LEU A O 1
ATOM 666 N N . VAL A 1 94 ? 2.940 8.456 -5.477 1.00 94.81 94 VAL A N 1
ATOM 667 C CA . VAL A 1 94 ? 2.238 9.441 -4.641 1.00 94.81 94 VAL A CA 1
ATOM 668 C C . VAL A 1 94 ? 0.880 8.903 -4.193 1.00 94.81 94 VAL A C 1
ATOM 670 O O . VAL A 1 94 ? 0.553 8.938 -3.008 1.00 94.81 94 VAL A O 1
ATOM 673 N N . VAL A 1 95 ? 0.093 8.389 -5.140 1.00 94.75 95 VAL A N 1
ATOM 674 C CA . VAL A 1 95 ? -1.239 7.829 -4.881 1.00 94.75 95 VAL A CA 1
ATOM 675 C C . VAL A 1 95 ? -1.136 6.590 -3.993 1.00 94.75 95 VAL A C 1
ATOM 677 O O . VAL A 1 95 ? -1.875 6.471 -3.013 1.00 94.75 95 VAL A O 1
ATOM 680 N N . PHE A 1 96 ? -0.200 5.692 -4.308 1.00 91.12 96 PHE A N 1
ATOM 681 C CA . PHE A 1 96 ? 0.044 4.480 -3.534 1.00 91.12 96 PHE A CA 1
ATOM 682 C C . PHE A 1 96 ? 0.486 4.809 -2.105 1.00 91.12 96 PHE A C 1
ATOM 684 O O . PHE A 1 96 ? -0.104 4.299 -1.155 1.00 91.12 96 PHE A O 1
ATOM 691 N N . GLY A 1 97 ? 1.473 5.698 -1.946 1.00 92.88 97 GLY A N 1
ATOM 692 C CA . GLY A 1 97 ? 1.984 6.131 -0.647 1.00 92.88 97 GLY A CA 1
ATOM 693 C C . GLY A 1 97 ? 0.894 6.767 0.212 1.00 92.88 97 GLY A C 1
ATOM 694 O O . GLY A 1 97 ? 0.671 6.329 1.338 1.00 92.88 97 GLY A O 1
ATOM 695 N N . ALA A 1 98 ? 0.139 7.726 -0.328 1.00 95.88 98 ALA A N 1
ATOM 696 C CA . ALA A 1 98 ? -0.971 8.350 0.396 1.00 95.88 98 ALA A CA 1
ATOM 697 C C . ALA A 1 98 ? -2.044 7.334 0.830 1.00 95.88 98 ALA A C 1
ATOM 699 O O . ALA A 1 98 ? -2.524 7.382 1.967 1.00 95.88 98 ALA A O 1
ATOM 700 N N . GLY A 1 99 ? -2.395 6.391 -0.052 1.00 91.88 99 GLY A N 1
ATOM 701 C CA . GLY A 1 99 ? -3.319 5.302 0.259 1.00 91.88 99 GLY A CA 1
ATOM 702 C C . GLY A 1 99 ? -2.805 4.382 1.365 1.00 91.88 99 GLY A C 1
ATOM 703 O O . GLY A 1 99 ? -3.562 4.046 2.278 1.00 91.88 99 GLY A O 1
ATOM 704 N N . LEU A 1 100 ? -1.517 4.032 1.310 1.00 91.00 100 LEU A N 1
ATOM 705 C CA . LEU A 1 100 ? -0.822 3.222 2.307 1.00 91.00 100 LEU A CA 1
ATOM 706 C C . LEU A 1 100 ? -0.905 3.854 3.695 1.00 91.00 100 LEU A C 1
ATOM 708 O O . LEU A 1 100 ? -1.419 3.220 4.615 1.00 91.00 100 LEU A O 1
ATOM 712 N N . GLY A 1 101 ? -0.477 5.108 3.842 1.00 91.88 101 GLY A N 1
ATOM 713 C CA . GLY A 1 101 ? -0.498 5.789 5.136 1.00 91.88 101 GLY A CA 1
ATOM 714 C C . GLY A 1 101 ? -1.903 5.895 5.737 1.00 91.88 101 GLY A C 1
ATOM 715 O O . GLY A 1 101 ? -2.107 5.604 6.917 1.00 91.88 101 GLY A O 1
ATOM 716 N N . ALA A 1 102 ? -2.894 6.246 4.911 1.00 93.19 102 ALA A N 1
ATOM 717 C CA . ALA A 1 102 ? -4.283 6.364 5.349 1.00 93.19 102 ALA A CA 1
ATOM 718 C C . ALA A 1 102 ? -4.889 5.009 5.756 1.00 93.19 102 ALA A C 1
ATOM 720 O O . ALA A 1 102 ? -5.568 4.920 6.782 1.00 93.19 102 ALA A O 1
ATOM 721 N N . ALA A 1 103 ? -4.641 3.951 4.976 1.00 89.00 103 ALA A N 1
ATOM 722 C CA . ALA A 1 103 ? -5.113 2.605 5.291 1.00 89.00 103 ALA A CA 1
ATOM 723 C C . ALA A 1 103 ? -4.449 2.055 6.558 1.00 89.00 103 ALA A C 1
ATOM 725 O O . ALA A 1 103 ? -5.138 1.465 7.389 1.00 89.00 103 ALA A O 1
ATOM 726 N N . PHE A 1 104 ? -3.142 2.283 6.712 1.00 87.00 104 PHE A N 1
ATOM 727 C CA . PHE A 1 104 ? -2.357 1.829 7.857 1.00 87.00 104 PHE A CA 1
ATOM 728 C C . PHE A 1 104 ? -2.876 2.434 9.161 1.00 87.00 104 PHE A C 1
ATOM 730 O O . PHE A 1 104 ? -3.257 1.707 10.075 1.00 87.00 104 PHE A O 1
ATOM 737 N N . VAL A 1 105 ? -3.001 3.764 9.233 1.00 91.25 105 VAL A N 1
ATOM 738 C CA . VAL A 1 105 ? -3.460 4.406 10.472 1.00 91.25 105 VAL A CA 1
ATOM 739 C C . VAL A 1 105 ? -4.916 4.077 10.802 1.00 91.25 105 VAL A C 1
ATOM 741 O O . VAL A 1 105 ? -5.275 3.928 11.969 1.00 91.25 105 VAL A O 1
ATOM 744 N N . ALA A 1 106 ? -5.763 3.917 9.783 1.00 89.44 106 ALA A N 1
ATOM 745 C CA . ALA A 1 106 ? -7.148 3.515 9.973 1.00 89.44 106 ALA A CA 1
ATOM 746 C C . ALA A 1 106 ? -7.272 2.071 10.481 1.00 89.44 106 ALA A C 1
ATOM 748 O O . ALA A 1 106 ? -8.134 1.804 11.320 1.00 89.44 106 ALA A O 1
ATOM 749 N N . ALA A 1 107 ? -6.425 1.160 9.990 1.00 83.81 107 ALA A N 1
ATOM 750 C CA . ALA A 1 107 ? -6.354 -0.218 10.466 1.00 83.81 107 ALA A CA 1
ATOM 751 C C . ALA A 1 107 ? -5.925 -0.272 11.935 1.00 83.81 107 ALA A C 1
ATOM 753 O O . ALA A 1 107 ? -6.630 -0.897 12.725 1.00 83.81 107 ALA A O 1
ATOM 754 N N . GLN A 1 108 ? -4.887 0.480 12.307 1.00 84.81 108 GLN A N 1
ATOM 755 C CA . GLN A 1 108 ? -4.407 0.497 13.686 1.00 84.81 108 GLN A CA 1
ATOM 756 C C . GLN A 1 108 ? -5.468 1.043 14.655 1.00 84.81 108 GLN A C 1
ATOM 758 O O . GLN A 1 108 ? -5.795 0.448 15.681 1.00 84.81 108 GLN A O 1
ATOM 763 N N . ILE A 1 109 ? -6.112 2.158 14.291 1.00 87.31 109 ILE A N 1
ATOM 764 C CA . ILE A 1 109 ? -7.206 2.699 15.107 1.00 87.31 109 ILE A CA 1
ATOM 765 C C . ILE A 1 109 ? -8.344 1.675 15.221 1.00 87.31 109 ILE A C 1
ATOM 767 O O . ILE A 1 109 ? -8.881 1.481 16.310 1.00 87.31 109 ILE A O 1
ATOM 771 N N . ALA A 1 110 ? -8.706 0.990 14.132 1.00 83.88 110 ALA A N 1
ATOM 772 C CA . ALA A 1 110 ? -9.735 -0.048 14.168 1.00 83.88 110 ALA A CA 1
ATOM 773 C C . ALA A 1 110 ? -9.352 -1.243 15.055 1.00 83.88 110 ALA A C 1
ATOM 775 O O . ALA A 1 110 ? -10.226 -1.759 15.747 1.00 83.88 110 ALA A O 1
ATOM 776 N N . ALA A 1 111 ? -8.087 -1.669 15.041 1.00 80.56 111 ALA A N 1
ATOM 777 C CA . ALA A 1 111 ? -7.597 -2.812 15.810 1.00 80.56 111 ALA A CA 1
ATOM 778 C C . ALA A 1 111 ? -7.647 -2.568 17.324 1.00 80.56 111 ALA A C 1
ATOM 780 O O . ALA A 1 111 ? -7.915 -3.492 18.088 1.00 80.56 111 ALA A O 1
ATOM 781 N N . LEU A 1 112 ? -7.436 -1.322 17.754 1.00 84.75 112 LEU A N 1
ATOM 782 C CA . LEU A 1 112 ? -7.436 -0.946 19.169 1.00 84.75 112 LEU A CA 1
ATOM 783 C C . LEU A 1 112 ? -8.795 -0.443 19.675 1.00 84.75 112 LEU A C 1
ATOM 785 O O . LEU A 1 112 ? -9.031 -0.396 20.883 1.00 84.75 112 LEU A O 1
ATOM 789 N N . THR A 1 113 ? -9.709 -0.063 18.779 1.00 83.12 113 THR A N 1
ATOM 790 C CA . THR A 1 113 ? -11.027 0.450 19.178 1.00 83.12 113 THR A CA 1
ATOM 791 C C . THR A 1 113 ? -11.845 -0.646 19.871 1.00 83.12 113 THR A C 1
ATOM 793 O O . THR A 1 113 ? -12.193 -1.650 19.258 1.00 83.12 113 THR A O 1
ATOM 796 N N . GLY A 1 114 ? -12.212 -0.427 21.138 1.00 77.81 114 GLY A N 1
ATOM 797 C CA . GLY A 1 114 ? -13.044 -1.356 21.915 1.00 77.81 114 GLY A CA 1
ATOM 798 C C . GLY A 1 114 ? -12.279 -2.500 22.590 1.00 77.81 114 GLY A C 1
ATOM 799 O O . GLY A 1 114 ? -12.905 -3.338 23.237 1.00 77.81 114 GLY A O 1
ATOM 800 N N . VAL A 1 115 ? -10.948 -2.526 22.480 1.00 85.25 115 VAL A N 1
ATOM 801 C CA . VAL A 1 115 ? -10.085 -3.469 23.204 1.00 85.25 115 VAL A CA 1
ATOM 802 C C . VAL A 1 115 ? -9.785 -2.912 24.597 1.00 85.25 115 VAL A C 1
ATOM 8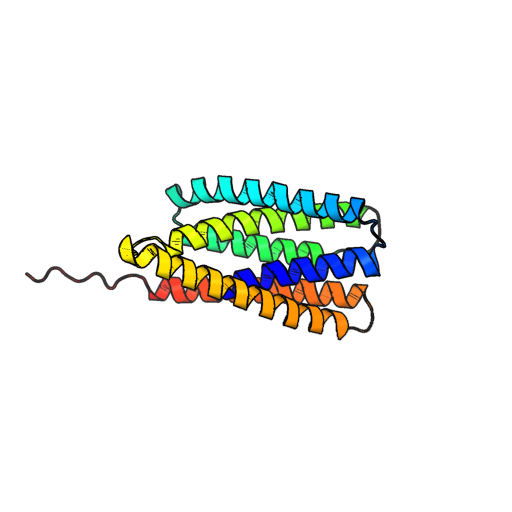04 O O . VAL A 1 115 ? -9.490 -1.728 24.750 1.00 85.25 115 VAL A O 1
ATOM 807 N N . ALA A 1 116 ? -9.869 -3.754 25.631 1.00 88.06 116 ALA A N 1
ATOM 808 C CA . ALA A 1 116 ? -9.489 -3.353 26.983 1.00 88.06 116 ALA A CA 1
ATOM 809 C C . ALA A 1 116 ? -7.984 -3.044 27.047 1.00 88.06 116 ALA A C 1
ATOM 811 O O . ALA A 1 116 ? -7.184 -3.729 26.420 1.00 88.06 116 ALA A O 1
ATOM 812 N N . GLU A 1 117 ? -7.575 -2.061 27.849 1.00 85.69 117 GLU A N 1
ATOM 813 C CA . GLU A 1 117 ? -6.178 -1.593 27.908 1.00 85.69 117 GLU A CA 1
ATOM 814 C C . GLU A 1 117 ? -5.168 -2.720 28.202 1.00 85.69 117 GLU A C 1
ATOM 816 O O . GLU A 1 117 ? -4.116 -2.799 27.574 1.00 85.69 117 GLU A O 1
ATOM 821 N N . ARG A 1 118 ? -5.538 -3.670 29.072 1.00 88.81 118 ARG A N 1
ATOM 822 C CA . ARG A 1 118 ? -4.743 -4.876 29.377 1.00 88.81 118 ARG A CA 1
ATOM 823 C C . ARG A 1 118 ? -4.529 -5.815 28.179 1.00 88.81 118 ARG A C 1
ATOM 825 O O . ARG A 1 118 ? -3.554 -6.557 28.161 1.00 88.81 118 ARG A O 1
ATOM 832 N N . ASP A 1 119 ? -5.428 -5.773 27.199 1.00 89.31 119 ASP A N 1
ATOM 833 C CA . ASP A 1 119 ? -5.440 -6.641 26.018 1.00 89.31 119 ASP A CA 1
ATOM 834 C C . ASP A 1 119 ? -4.907 -5.905 24.769 1.00 89.31 119 ASP A C 1
ATOM 836 O O . ASP A 1 119 ? -4.694 -6.523 23.725 1.00 89.31 119 ASP A O 1
ATOM 840 N N . ALA A 1 120 ? -4.632 -4.596 24.865 1.00 83.88 120 ALA A N 1
ATOM 841 C CA . ALA A 1 120 ? -4.167 -3.768 23.749 1.00 83.88 120 ALA A CA 1
ATOM 842 C C . ALA A 1 120 ? -2.830 -4.257 23.166 1.00 83.88 120 ALA A C 1
ATOM 844 O O . ALA A 1 120 ? -2.648 -4.265 21.948 1.00 83.88 120 ALA A O 1
ATOM 845 N N . GLY A 1 121 ? -1.918 -4.731 24.023 1.00 86.19 121 GLY A N 1
ATOM 846 C CA . GLY A 1 121 ? -0.651 -5.323 23.586 1.00 86.19 121 GLY A CA 1
ATOM 847 C C . GLY A 1 121 ? -0.845 -6.607 22.772 1.00 86.19 121 GLY A C 1
ATOM 848 O O . GLY A 1 121 ? -0.158 -6.813 21.774 1.00 86.19 121 GLY A O 1
ATOM 849 N N . LEU A 1 122 ? -1.824 -7.439 23.144 1.00 88.19 122 LEU A N 1
ATOM 850 C CA . LEU A 1 122 ? -2.169 -8.650 22.395 1.00 88.19 122 LEU A CA 1
ATOM 851 C C . LEU A 1 122 ? -2.822 -8.301 21.055 1.00 88.19 122 LEU A C 1
ATOM 853 O O . LEU A 1 122 ? -2.444 -8.867 20.031 1.00 88.19 122 LEU A O 1
ATOM 857 N N . ALA A 1 123 ? -3.760 -7.350 21.043 1.00 83.38 123 ALA A N 1
ATOM 858 C CA . ALA A 1 123 ? -4.427 -6.908 19.820 1.00 83.38 123 ALA A CA 1
ATOM 859 C C . ALA A 1 123 ? -3.435 -6.321 18.804 1.00 83.38 123 ALA A C 1
ATOM 861 O O . ALA A 1 123 ? -3.440 -6.729 17.642 1.00 83.38 123 ALA A O 1
ATOM 862 N N . SER A 1 124 ? -2.536 -5.440 19.255 1.00 83.62 124 SER A N 1
ATOM 863 C CA . SER A 1 124 ? -1.480 -4.877 18.406 1.00 83.62 124 SER A CA 1
ATOM 864 C C . SER A 1 124 ? -0.493 -5.948 17.928 1.00 83.62 124 SER A C 1
ATOM 866 O O . SER A 1 124 ? -0.123 -5.960 16.758 1.00 83.62 124 SER A O 1
ATOM 868 N N . GLY A 1 125 ? -0.125 -6.910 18.783 1.00 87.06 125 GLY A N 1
ATOM 869 C CA . GLY A 1 125 ? 0.736 -8.026 18.384 1.00 87.06 125 GLY A CA 1
ATOM 870 C C . GLY A 1 125 ? 0.109 -8.915 17.304 1.00 87.06 125 GLY A C 1
ATOM 871 O O . GLY A 1 125 ? 0.787 -9.305 16.351 1.00 87.06 125 GLY A O 1
ATOM 872 N N . VAL A 1 126 ? -1.190 -9.215 17.410 1.00 87.12 126 VAL A N 1
ATOM 873 C CA . VAL A 1 126 ? -1.929 -9.988 16.396 1.00 87.12 126 VAL A CA 1
ATOM 874 C C . VAL A 1 126 ? -2.055 -9.208 15.088 1.00 87.12 126 VAL A C 1
ATOM 876 O O . VAL A 1 126 ? -1.889 -9.796 14.014 1.00 87.12 126 VAL A O 1
ATOM 879 N N . GLU A 1 127 ? -2.320 -7.903 15.158 1.00 83.69 127 GLU A N 1
ATOM 880 C CA . GLU A 1 127 ? -2.358 -7.028 13.985 1.00 83.69 127 GLU A CA 1
ATOM 881 C C . GLU A 1 127 ? -1.011 -7.040 13.252 1.00 83.69 127 GLU A C 1
ATOM 883 O O . GLU A 1 127 ? -0.969 -7.386 12.069 1.00 83.69 127 GLU A O 1
ATOM 888 N N . GLU A 1 128 ? 0.083 -6.756 13.961 1.00 85.19 128 GLU A N 1
ATOM 889 C CA . GLU A 1 128 ? 1.428 -6.675 13.384 1.00 85.19 128 GLU A CA 1
ATOM 890 C C . GLU A 1 128 ? 1.885 -8.023 12.813 1.00 85.19 128 GLU A C 1
ATOM 892 O O . GLU A 1 128 ? 2.441 -8.101 11.715 1.00 85.19 128 GLU A O 1
ATOM 897 N N . THR A 1 129 ? 1.579 -9.120 13.510 1.00 88.25 129 THR A N 1
ATOM 898 C CA . THR A 1 129 ? 1.870 -10.474 13.017 1.00 88.25 129 THR A CA 1
ATOM 899 C C . THR A 1 129 ? 1.101 -10.756 11.727 1.00 88.25 129 THR A C 1
ATOM 901 O O . THR A 1 129 ? 1.668 -11.258 10.756 1.00 88.25 129 THR A O 1
ATOM 904 N N . THR A 1 130 ? -0.186 -10.398 11.677 1.00 86.88 130 THR A N 1
ATOM 905 C CA . THR A 1 130 ? -1.018 -10.567 10.476 1.00 86.88 130 THR A CA 1
ATOM 906 C C . THR A 1 130 ? -0.497 -9.718 9.318 1.00 86.88 130 THR A C 1
ATOM 908 O O . THR A 1 130 ? -0.486 -10.180 8.174 1.00 86.88 130 THR A O 1
ATOM 911 N N . PHE A 1 131 ? -0.058 -8.491 9.603 1.00 83.81 131 PHE A N 1
ATOM 912 C CA . PHE A 1 131 ? 0.533 -7.593 8.617 1.00 83.81 131 PHE A CA 1
ATOM 913 C C . PHE A 1 131 ? 1.833 -8.174 8.051 1.00 83.81 131 PHE A C 1
ATOM 915 O O . PHE A 1 131 ? 1.951 -8.333 6.838 1.00 83.81 131 PHE A O 1
ATOM 922 N N . THR A 1 132 ? 2.742 -8.620 8.920 1.00 86.00 132 THR A N 1
ATOM 923 C CA . THR A 1 132 ? 4.024 -9.235 8.538 1.00 86.00 132 THR A CA 1
ATOM 924 C C . THR A 1 132 ? 3.836 -10.517 7.717 1.00 86.00 132 THR A C 1
ATOM 926 O O . THR A 1 132 ? 4.505 -10.712 6.700 1.00 86.00 132 THR A O 1
ATOM 929 N N . ILE A 1 133 ? 2.895 -11.388 8.102 1.00 88.69 133 ILE A N 1
ATOM 930 C CA . ILE A 1 133 ? 2.540 -12.577 7.305 1.00 88.69 133 ILE A CA 1
ATOM 931 C C . ILE A 1 133 ? 2.025 -12.153 5.924 1.00 88.69 133 ILE A C 1
ATOM 933 O O . ILE A 1 133 ? 2.402 -12.744 4.908 1.00 88.69 133 ILE A O 1
ATOM 937 N N . GLY A 1 134 ? 1.188 -11.114 5.879 1.00 85.62 134 GLY A N 1
ATOM 938 C CA . GLY A 1 134 ? 0.708 -10.520 4.637 1.00 85.62 134 GLY A CA 1
ATOM 939 C C . GLY A 1 134 ? 1.862 -10.074 3.747 1.00 85.62 134 GLY A C 1
ATOM 940 O O . GLY A 1 134 ? 1.924 -10.487 2.591 1.00 85.62 134 GLY A O 1
ATOM 941 N N . ASN A 1 135 ? 2.809 -9.311 4.288 1.00 85.38 135 ASN A N 1
ATOM 942 C CA . ASN A 1 135 ? 3.985 -8.832 3.563 1.00 85.38 135 ASN A CA 1
ATOM 943 C C . ASN A 1 135 ? 4.764 -9.981 2.910 1.00 85.38 135 ASN A C 1
ATOM 945 O O . ASN A 1 135 ? 5.029 -9.945 1.706 1.00 85.38 135 ASN A O 1
ATOM 949 N N . ALA A 1 136 ? 5.059 -11.039 3.672 1.00 86.56 136 ALA A N 1
ATOM 950 C CA . ALA A 1 136 ? 5.781 -12.206 3.168 1.00 86.56 136 ALA A CA 1
ATOM 951 C C . ALA A 1 136 ? 5.036 -12.903 2.014 1.00 86.56 136 ALA A C 1
ATOM 953 O O . ALA A 1 136 ? 5.634 -13.213 0.980 1.00 86.56 136 ALA A O 1
ATOM 954 N N . LEU A 1 137 ? 3.720 -13.104 2.155 1.00 88.19 137 LEU A N 1
ATOM 955 C CA . LEU A 1 137 ? 2.881 -13.683 1.100 1.00 88.19 137 LEU A CA 1
ATOM 956 C C . LEU A 1 137 ? 2.821 -12.786 -0.142 1.00 88.19 137 LEU A C 1
ATOM 958 O O . LEU A 1 137 ? 2.879 -13.282 -1.267 1.00 88.19 137 LEU A O 1
ATOM 962 N N . GLY A 1 138 ? 2.726 -11.473 0.058 1.00 85.88 138 GLY A N 1
ATOM 963 C CA . GLY A 1 138 ? 2.734 -10.475 -1.006 1.00 85.88 138 GLY A CA 1
ATOM 964 C C . GLY A 1 138 ? 3.996 -10.540 -1.850 1.00 85.88 138 GLY A C 1
ATOM 965 O O . GLY A 1 138 ? 3.923 -10.670 -3.072 1.00 85.88 138 GLY A O 1
ATOM 966 N N . VAL A 1 139 ? 5.157 -10.526 -1.195 1.00 88.06 139 VAL A N 1
ATOM 967 C CA . VAL A 1 139 ? 6.453 -10.658 -1.870 1.00 88.06 139 VAL A CA 1
ATOM 968 C C . VAL A 1 139 ? 6.534 -11.987 -2.613 1.00 88.06 139 VAL A C 1
ATOM 970 O O . VAL A 1 139 ? 6.874 -11.993 -3.795 1.00 88.06 139 VAL A O 1
ATOM 973 N N . ALA A 1 140 ? 6.178 -13.106 -1.978 1.00 89.94 140 ALA A N 1
ATOM 974 C CA . ALA A 1 140 ? 6.247 -14.426 -2.604 1.00 89.94 140 ALA A CA 1
ATOM 975 C C . ALA A 1 140 ? 5.369 -14.529 -3.865 1.00 89.94 140 ALA A C 1
ATOM 977 O O . ALA A 1 140 ? 5.838 -14.967 -4.916 1.00 89.94 140 ALA A O 1
ATOM 978 N N . ILE A 1 141 ? 4.113 -14.082 -3.794 1.00 90.88 141 ILE A N 1
ATOM 979 C CA . ILE A 1 141 ? 3.174 -14.159 -4.921 1.00 90.88 141 ILE A CA 1
ATOM 980 C C . ILE A 1 141 ? 3.599 -13.209 -6.040 1.00 90.88 141 ILE A C 1
ATOM 982 O O . ILE A 1 141 ? 3.702 -13.625 -7.193 1.00 90.88 141 ILE A O 1
ATOM 986 N N . LEU A 1 142 ? 3.868 -11.940 -5.722 1.00 89.06 142 LEU A N 1
ATOM 987 C CA . LEU A 1 142 ? 4.150 -10.936 -6.747 1.00 89.06 142 LEU A CA 1
ATOM 988 C C . LEU A 1 142 ? 5.522 -11.139 -7.399 1.00 89.06 142 LEU A C 1
ATOM 990 O O . LEU A 1 142 ? 5.642 -10.960 -8.610 1.00 89.06 142 LEU A O 1
ATOM 994 N N . SER A 1 143 ? 6.529 -11.599 -6.649 1.00 87.62 143 SER A N 1
ATOM 995 C CA . SER A 1 143 ? 7.821 -12.002 -7.223 1.00 87.62 143 SER A CA 1
ATOM 996 C C . SER A 1 143 ? 7.677 -13.195 -8.167 1.00 87.62 143 SER A C 1
ATOM 998 O O . SER A 1 143 ? 8.212 -13.166 -9.275 1.00 87.62 143 SER A O 1
ATOM 1000 N N . THR A 1 144 ? 6.892 -14.204 -7.778 1.00 91.19 144 THR A N 1
ATOM 1001 C CA . THR A 1 144 ? 6.605 -15.367 -8.626 1.00 91.19 144 THR A CA 1
ATOM 1002 C C . THR A 1 144 ? 5.909 -14.937 -9.914 1.00 91.19 144 THR A C 1
ATOM 1004 O O . THR A 1 144 ? 6.318 -15.356 -10.997 1.00 91.19 144 THR A O 1
ATOM 1007 N N . ILE A 1 145 ? 4.907 -14.052 -9.828 1.00 90.12 145 ILE A N 1
ATOM 1008 C CA . ILE A 1 145 ? 4.237 -13.483 -11.006 1.00 90.12 145 ILE A CA 1
ATOM 1009 C C . ILE A 1 145 ? 5.246 -12.750 -11.895 1.00 90.12 145 ILE A C 1
ATOM 1011 O O . ILE A 1 145 ? 5.245 -12.974 -13.103 1.00 90.12 145 ILE A O 1
ATOM 1015 N N . ALA A 1 146 ? 6.116 -11.917 -11.315 1.00 86.25 146 ALA A N 1
ATOM 1016 C CA . ALA A 1 146 ? 7.101 -11.148 -12.071 1.00 86.25 146 ALA A CA 1
ATOM 1017 C C . ALA A 1 146 ? 8.087 -12.044 -12.836 1.00 86.25 146 ALA A C 1
ATOM 1019 O O . ALA A 1 146 ? 8.347 -11.803 -14.013 1.00 86.25 146 ALA A O 1
ATOM 1020 N N . ILE A 1 147 ? 8.605 -13.089 -12.186 1.00 89.25 147 ILE A N 1
ATOM 1021 C CA . ILE A 1 147 ? 9.610 -13.998 -12.760 1.00 89.25 147 ILE A CA 1
ATOM 1022 C C . ILE A 1 147 ? 8.986 -14.972 -13.773 1.00 89.25 147 ILE A C 1
ATOM 1024 O O . ILE A 1 147 ? 9.661 -15.412 -14.697 1.00 89.25 147 ILE A O 1
ATOM 1028 N N . SER A 1 148 ? 7.691 -15.278 -13.648 1.00 90.75 148 SER A N 1
ATOM 1029 C CA . SER A 1 148 ? 6.985 -16.193 -14.563 1.00 90.75 148 SER A CA 1
ATOM 1030 C C . SER A 1 148 ? 6.673 -15.584 -15.937 1.00 90.75 148 SER A C 1
ATOM 1032 O O . SER A 1 148 ? 6.126 -16.271 -16.799 1.00 90.75 148 SER A O 1
ATOM 1034 N N . GLN A 1 149 ? 6.961 -14.297 -16.153 1.00 91.62 149 GLN A N 1
ATOM 1035 C CA . GLN A 1 149 ? 6.702 -13.623 -17.426 1.00 91.62 149 GLN A CA 1
ATOM 1036 C C . GLN A 1 149 ? 7.918 -13.663 -18.368 1.00 91.62 149 GLN A C 1
ATOM 1038 O O . GLN A 1 149 ? 9.054 -13.711 -17.901 1.00 91.62 149 GLN A O 1
ATOM 1043 N N . PRO A 1 150 ? 7.717 -13.547 -19.697 1.00 86.88 150 PRO A N 1
ATOM 1044 C CA . PRO A 1 150 ? 8.789 -13.693 -20.693 1.00 86.88 150 PRO A CA 1
ATOM 1045 C C . PRO A 1 150 ? 9.889 -12.622 -20.644 1.00 86.88 150 PRO A C 1
ATOM 1047 O O . PRO A 1 150 ? 10.913 -12.762 -21.305 1.00 86.88 150 PRO A O 1
ATOM 1050 N N . GLY A 1 151 ? 9.683 -11.529 -19.906 1.00 85.94 151 GLY A N 1
ATOM 1051 C CA . GLY A 1 151 ? 10.666 -10.459 -19.793 1.00 85.94 151 GLY A CA 1
ATOM 1052 C C . GLY A 1 151 ? 10.404 -9.514 -18.618 1.00 85.94 151 GLY A C 1
ATOM 1053 O O . GLY A 1 151 ? 9.261 -9.432 -18.152 1.00 85.94 151 GLY A O 1
ATOM 1054 N N . PRO A 1 152 ? 11.428 -8.760 -18.166 1.00 81.44 152 PRO A N 1
ATOM 1055 C CA . PRO A 1 152 ? 11.360 -7.958 -16.940 1.00 81.44 152 PRO A CA 1
ATOM 1056 C C . PRO A 1 152 ? 10.228 -6.925 -16.937 1.00 81.44 152 PRO A C 1
ATOM 1058 O O . PRO A 1 152 ? 9.490 -6.819 -15.963 1.00 81.44 152 PRO A O 1
ATOM 1061 N N . LEU A 1 153 ? 10.017 -6.216 -18.053 1.00 82.00 153 LEU A N 1
ATOM 1062 C CA . LEU A 1 153 ? 8.946 -5.219 -18.167 1.00 82.00 153 LEU A CA 1
ATOM 1063 C C . LEU A 1 153 ? 7.553 -5.858 -18.051 1.00 82.00 153 LEU A C 1
ATOM 1065 O O . LEU A 1 153 ? 6.716 -5.387 -17.286 1.00 82.00 153 LEU A O 1
ATOM 1069 N N . THR A 1 154 ? 7.297 -6.938 -18.790 1.00 85.50 154 THR A N 1
ATOM 1070 C CA . THR A 1 154 ? 6.040 -7.701 -18.705 1.00 85.50 154 THR A CA 1
ATOM 1071 C C . THR A 1 154 ? 5.830 -8.314 -17.322 1.00 85.50 154 THR A C 1
ATOM 1073 O O . THR A 1 154 ? 4.711 -8.282 -16.814 1.00 85.50 154 THR A O 1
ATOM 1076 N N . GLY A 1 155 ? 6.905 -8.789 -16.686 1.00 85.88 155 GLY A N 1
ATOM 1077 C CA . GLY A 1 155 ? 6.919 -9.300 -15.317 1.00 85.88 155 GLY A CA 1
ATOM 1078 C C . GLY A 1 155 ? 6.471 -8.267 -14.301 1.00 85.88 155 GLY A C 1
ATOM 1079 O O . GLY A 1 155 ? 5.494 -8.483 -13.585 1.00 85.88 155 GLY A O 1
ATOM 1080 N N . THR A 1 156 ? 7.123 -7.106 -14.290 1.00 84.00 156 THR A N 1
ATOM 1081 C CA . THR A 1 156 ? 6.743 -6.001 -13.407 1.00 84.00 156 THR A CA 1
ATOM 1082 C C . THR A 1 156 ? 5.281 -5.600 -13.598 1.00 84.00 156 THR A C 1
ATOM 1084 O O . THR A 1 156 ? 4.559 -5.429 -12.617 1.00 84.00 156 THR A O 1
ATOM 1087 N N . ARG A 1 157 ? 4.818 -5.458 -14.847 1.00 84.88 157 ARG A N 1
ATOM 1088 C CA . ARG A 1 157 ? 3.422 -5.075 -15.113 1.00 84.88 157 ARG A CA 1
ATOM 1089 C C . ARG A 1 157 ? 2.432 -6.095 -14.572 1.00 84.88 157 ARG A C 1
ATOM 1091 O O . ARG A 1 157 ? 1.452 -5.708 -13.939 1.00 84.88 157 ARG A O 1
ATOM 1098 N N . ALA A 1 158 ? 2.696 -7.380 -14.800 1.00 86.75 158 ALA A N 1
ATOM 1099 C CA . ALA A 1 158 ? 1.860 -8.457 -14.287 1.00 86.75 158 ALA A CA 1
ATOM 1100 C C . ALA A 1 158 ? 1.834 -8.463 -12.752 1.00 86.75 158 ALA A C 1
ATOM 1102 O O . ALA A 1 158 ? 0.769 -8.624 -12.159 1.00 86.75 158 ALA A O 1
ATOM 1103 N N . ALA A 1 159 ? 2.973 -8.222 -12.102 1.00 87.31 159 ALA A N 1
ATOM 1104 C CA . ALA A 1 159 ? 3.059 -8.152 -10.648 1.00 87.31 159 ALA A CA 1
ATOM 1105 C C . ALA A 1 159 ? 2.311 -6.937 -10.069 1.00 87.31 159 ALA A C 1
ATOM 1107 O O . ALA A 1 159 ? 1.553 -7.093 -9.113 1.00 87.31 159 ALA A O 1
ATOM 1108 N N . PHE A 1 160 ? 2.410 -5.749 -10.677 1.00 85.12 160 PHE A N 1
ATOM 1109 C CA . PHE A 1 160 ? 1.602 -4.596 -10.256 1.00 85.12 160 PHE A CA 1
ATOM 1110 C C . PHE A 1 160 ? 0.100 -4.798 -10.500 1.00 85.12 160 PHE A C 1
ATOM 1112 O O . PHE A 1 160 ? -0.716 -4.401 -9.667 1.00 85.12 160 PHE A O 1
ATOM 1119 N N . ALA A 1 161 ? -0.287 -5.466 -11.590 1.00 86.8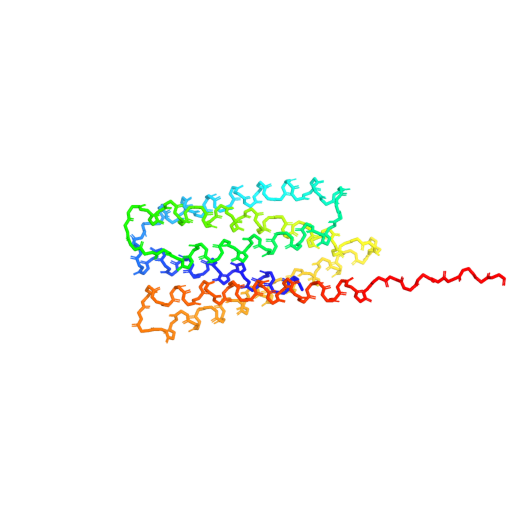8 161 ALA A N 1
ATOM 1120 C CA . ALA A 1 161 ? -1.678 -5.862 -11.808 1.00 86.88 161 ALA A CA 1
ATOM 1121 C C . ALA A 1 161 ? -2.151 -6.866 -10.740 1.00 86.88 161 ALA A C 1
ATOM 1123 O O . ALA A 1 161 ? -3.242 -6.714 -10.189 1.00 86.88 161 ALA A O 1
ATOM 1124 N N . GLY A 1 162 ? -1.309 -7.839 -10.381 1.00 87.44 162 GLY A N 1
ATOM 1125 C CA . GLY A 1 162 ? -1.551 -8.758 -9.269 1.00 87.44 162 GLY A CA 1
ATOM 1126 C C . GLY A 1 162 ? -1.742 -8.024 -7.939 1.00 87.44 162 GLY A C 1
ATOM 1127 O O . GLY A 1 162 ? -2.682 -8.325 -7.204 1.00 87.44 162 GLY A O 1
ATOM 1128 N N . ALA A 1 163 ? -0.926 -7.002 -7.664 1.00 85.69 163 ALA A N 1
ATOM 1129 C CA . ALA A 1 163 ? -1.086 -6.143 -6.491 1.00 85.69 163 ALA A CA 1
ATOM 1130 C C . ALA A 1 163 ? -2.452 -5.446 -6.467 1.00 85.69 163 ALA A C 1
ATOM 1132 O O . ALA A 1 163 ? -3.132 -5.444 -5.441 1.00 85.69 163 ALA A O 1
ATOM 1133 N N . ALA A 1 164 ? -2.878 -4.892 -7.608 1.00 85.44 164 ALA A N 1
ATOM 1134 C CA . ALA A 1 164 ? -4.172 -4.232 -7.734 1.00 85.44 164 ALA A CA 1
ATOM 1135 C C . ALA A 1 164 ? -5.335 -5.202 -7.465 1.00 85.44 164 ALA A C 1
ATOM 1137 O O . ALA A 1 164 ? -6.290 -4.830 -6.777 1.00 85.44 164 ALA A O 1
ATOM 1138 N N . VAL A 1 165 ? -5.233 -6.451 -7.941 1.00 87.94 165 VAL A N 1
ATOM 1139 C CA . VAL A 1 165 ? -6.205 -7.524 -7.660 1.00 87.94 165 VAL A CA 1
ATOM 1140 C C . VAL A 1 165 ? -6.235 -7.866 -6.169 1.00 87.94 165 VAL A C 1
ATOM 1142 O O . VAL A 1 165 ? -7.309 -7.913 -5.573 1.00 87.94 165 VAL A O 1
ATOM 1145 N N . ILE A 1 166 ? -5.075 -8.046 -5.530 1.00 86.56 166 ILE A N 1
ATOM 1146 C CA . ILE A 1 166 ? -4.990 -8.310 -4.083 1.00 86.56 166 ILE A CA 1
ATOM 1147 C C . ILE A 1 166 ? -5.628 -7.164 -3.285 1.00 86.56 166 ILE A C 1
ATOM 1149 O O . ILE A 1 166 ? -6.417 -7.413 -2.370 1.00 86.56 166 ILE A O 1
ATOM 1153 N N . ALA A 1 167 ? -5.346 -5.912 -3.657 1.00 81.38 167 ALA A N 1
ATOM 1154 C CA . ALA A 1 167 ? -5.920 -4.736 -3.012 1.00 81.38 167 ALA A CA 1
ATOM 1155 C C . ALA A 1 167 ? -7.449 -4.678 -3.175 1.00 81.38 167 ALA A C 1
ATOM 1157 O O . ALA A 1 167 ? -8.166 -4.447 -2.199 1.00 81.38 167 ALA A O 1
ATOM 1158 N N . THR A 1 168 ? -7.976 -4.952 -4.374 1.00 83.44 168 THR A N 1
ATOM 1159 C CA . THR A 1 168 ? -9.433 -4.979 -4.607 1.00 83.44 168 THR A CA 1
ATOM 1160 C C . THR A 1 168 ? -10.116 -6.106 -3.840 1.00 83.44 168 THR A C 1
ATOM 1162 O O . THR A 1 168 ? -11.132 -5.858 -3.187 1.00 83.44 168 THR A O 1
ATOM 1165 N N . LEU A 1 169 ? -9.547 -7.315 -3.837 1.00 84.69 169 LEU A N 1
ATOM 1166 C CA . LEU A 1 169 ? -10.050 -8.431 -3.028 1.00 84.69 169 LEU A CA 1
ATOM 1167 C C . LEU A 1 169 ? -10.044 -8.083 -1.534 1.00 84.69 169 LEU A C 1
ATOM 1169 O O . LEU A 1 169 ? -11.024 -8.345 -0.835 1.00 84.69 169 LEU A O 1
ATOM 1173 N N . GLY A 1 170 ? -8.988 -7.423 -1.056 1.00 79.38 170 GLY A N 1
ATOM 1174 C CA . GLY A 1 170 ? -8.897 -6.911 0.309 1.00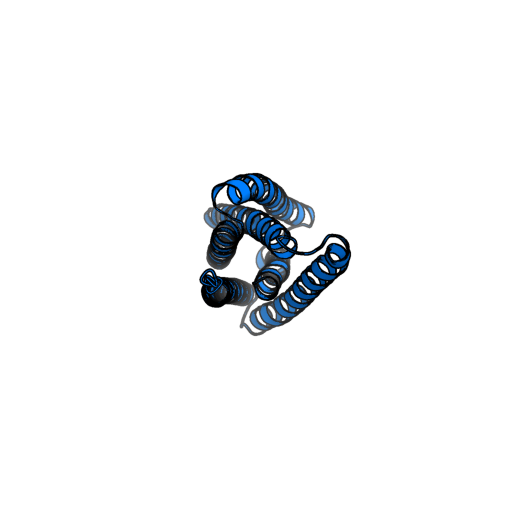 79.38 170 GLY A CA 1
ATOM 1175 C C . GLY A 1 170 ? -9.984 -5.894 0.651 1.00 79.38 170 GLY A C 1
ATOM 1176 O O . GLY A 1 170 ? -10.584 -5.979 1.725 1.00 79.38 170 GLY A O 1
ATOM 1177 N N . GLY A 1 171 ? -10.282 -4.973 -0.269 1.00 78.62 171 GLY A N 1
ATOM 1178 C CA . GLY A 1 171 ? -11.365 -3.997 -0.129 1.00 78.62 171 GLY A CA 1
ATOM 1179 C C . GLY A 1 171 ? -12.751 -4.649 -0.083 1.00 78.62 171 GLY A C 1
ATOM 1180 O O . GLY A 1 171 ? -13.566 -4.309 0.776 1.00 78.62 171 GLY A O 1
ATOM 1181 N N . VAL A 1 172 ? -13.008 -5.639 -0.943 1.00 81.06 172 VAL A N 1
ATOM 1182 C CA . VAL A 1 172 ? -14.268 -6.407 -0.951 1.00 81.06 172 VAL A CA 1
ATOM 1183 C C . VAL A 1 172 ? -14.420 -7.243 0.324 1.00 81.06 172 VAL A C 1
ATOM 1185 O O . VAL A 1 172 ? -15.486 -7.240 0.947 1.00 81.06 172 VAL A O 1
ATOM 1188 N N . ALA A 1 173 ? -13.357 -7.918 0.762 1.00 79.12 173 ALA A N 1
ATOM 1189 C CA . ALA A 1 173 ? -13.348 -8.667 2.016 1.00 79.12 173 ALA A CA 1
ATOM 1190 C C . ALA A 1 173 ? -13.585 -7.742 3.222 1.00 79.12 173 ALA A C 1
ATOM 1192 O O . ALA A 1 173 ? -14.367 -8.067 4.112 1.00 79.12 173 ALA A O 1
ATOM 1193 N N . ALA A 1 174 ? -12.973 -6.554 3.237 1.00 72.69 174 ALA A N 1
ATOM 1194 C CA . ALA A 1 174 ? -13.232 -5.556 4.270 1.00 72.69 174 ALA A CA 1
ATOM 1195 C C . ALA A 1 174 ? -14.707 -5.127 4.267 1.00 72.69 174 ALA A C 1
ATOM 1197 O O . ALA A 1 174 ? -15.363 -5.174 5.301 1.00 72.69 174 ALA A O 1
ATOM 1198 N N . LEU A 1 175 ? -15.273 -4.789 3.107 1.00 76.31 175 LEU A N 1
ATOM 1199 C CA . LEU A 1 175 ? -16.680 -4.394 2.992 1.00 76.31 175 LEU A CA 1
ATOM 1200 C C . LEU A 1 175 ? -17.660 -5.472 3.469 1.00 76.31 175 LEU A C 1
ATOM 1202 O O . LEU A 1 175 ? -18.674 -5.150 4.086 1.00 76.31 175 LEU A O 1
ATOM 1206 N N . THR A 1 176 ? -17.381 -6.740 3.177 1.00 75.62 176 THR A N 1
ATOM 1207 C CA . THR A 1 176 ? -18.258 -7.862 3.544 1.00 75.62 176 THR A CA 1
ATOM 1208 C C . THR A 1 176 ? -18.170 -8.192 5.033 1.00 75.62 176 THR A C 1
ATOM 1210 O O . THR A 1 176 ? -19.207 -8.281 5.690 1.00 75.62 176 THR A O 1
ATOM 1213 N N . LEU A 1 177 ? -16.961 -8.267 5.593 1.00 73.19 177 LEU A N 1
ATOM 1214 C CA . LEU A 1 177 ? -16.747 -8.552 7.017 1.00 73.19 177 LEU A CA 1
ATOM 1215 C C . LEU A 1 177 ? -17.244 -7.415 7.924 1.00 73.19 177 LEU A C 1
ATOM 1217 O O . LEU A 1 177 ? -17.844 -7.665 8.970 1.00 73.19 177 LEU A O 1
ATOM 1221 N N . LEU A 1 178 ? -17.069 -6.159 7.501 1.00 66.75 178 LEU A N 1
ATOM 1222 C CA . LEU A 1 178 ? -17.535 -4.988 8.254 1.00 66.75 178 LEU A CA 1
ATOM 1223 C C . LEU A 1 178 ? -19.063 -4.830 8.225 1.00 66.75 178 LEU A C 1
ATOM 1225 O O . LEU A 1 178 ? -19.652 -4.274 9.150 1.00 66.75 178 LEU A O 1
ATOM 1229 N N . ARG A 1 179 ? -19.739 -5.338 7.187 1.00 66.00 179 ARG A N 1
ATOM 1230 C CA . ARG A 1 179 ? -21.211 -5.385 7.143 1.00 66.00 179 ARG A CA 1
ATOM 1231 C C . ARG A 1 179 ? -21.792 -6.423 8.103 1.00 66.00 179 ARG A C 1
ATOM 1233 O O . ARG A 1 179 ? -22.883 -6.203 8.619 1.00 66.00 179 ARG A O 1
ATOM 1240 N N . GLN A 1 180 ? -21.076 -7.518 8.349 1.00 59.72 180 GLN A N 1
ATOM 1241 C CA . GLN A 1 180 ? -21.528 -8.616 9.213 1.00 59.72 180 GLN A CA 1
ATOM 1242 C C . GLN A 1 180 ? -21.377 -8.316 10.711 1.00 59.72 180 GLN A C 1
ATOM 1244 O O . GLN A 1 180 ? -22.075 -8.911 11.524 1.00 59.72 180 GLN A O 1
ATOM 1249 N N . THR A 1 181 ? -20.508 -7.373 11.080 1.00 55.12 181 THR A N 1
ATOM 1250 C CA . THR A 1 181 ? -20.195 -7.012 12.475 1.00 55.12 181 THR A CA 1
ATOM 1251 C C . THR A 1 181 ? -21.021 -5.846 13.020 1.00 55.12 181 THR A C 1
ATOM 1253 O O . THR A 1 181 ? -20.806 -5.427 14.156 1.00 55.12 181 THR A O 1
ATOM 1256 N N . ARG A 1 182 ? -22.004 -5.323 12.266 1.00 49.03 182 ARG A N 1
ATOM 1257 C CA . ARG A 1 182 ? -22.986 -4.388 12.837 1.00 49.03 182 ARG A CA 1
ATOM 1258 C C . ARG A 1 182 ? -23.722 -5.098 13.984 1.00 49.03 182 ARG A C 1
ATOM 1260 O O . ARG A 1 182 ? -24.382 -6.101 13.710 1.00 49.03 182 ARG A O 1
ATOM 1267 N N . PRO A 1 183 ? -23.633 -4.608 15.235 1.00 47.75 183 PRO A N 1
ATOM 1268 C CA . PRO A 1 183 ? -24.235 -5.285 16.369 1.00 47.75 183 PRO A CA 1
ATOM 1269 C C . PRO A 1 183 ? -25.737 -5.384 16.148 1.00 47.75 183 PRO A C 1
ATOM 1271 O O . PRO A 1 183 ? -26.401 -4.391 15.832 1.00 47.75 183 PRO A O 1
ATOM 1274 N N . ARG A 1 184 ? -26.268 -6.594 16.315 1.00 48.78 184 ARG A N 1
ATOM 1275 C CA . ARG A 1 184 ? -27.691 -6.816 16.541 1.00 48.78 184 ARG A CA 1
ATOM 1276 C C . ARG A 1 184 ? -28.036 -5.964 17.759 1.00 48.78 184 ARG A C 1
ATOM 1278 O O . ARG A 1 184 ? -27.560 -6.250 18.846 1.00 48.78 184 ARG A O 1
ATOM 1285 N N . GLN A 1 185 ? -28.747 -4.865 17.532 1.00 49.75 185 GLN A N 1
ATOM 1286 C CA . GLN A 1 185 ? -29.207 -3.954 18.569 1.00 49.75 185 GLN A CA 1
ATOM 1287 C C . GLN A 1 185 ? -30.004 -4.793 19.572 1.00 49.75 185 GLN A C 1
ATOM 1289 O O . GLN A 1 185 ? -31.116 -5.227 19.267 1.00 49.75 185 GLN A O 1
ATOM 1294 N N . GLU A 1 186 ? -29.382 -5.131 20.701 1.00 49.00 186 GLU A N 1
ATOM 1295 C CA . GLU A 1 186 ? -30.047 -5.845 21.781 1.00 49.00 186 GLU A CA 1
ATOM 1296 C C . GLU A 1 186 ? -31.192 -4.946 22.239 1.00 49.00 186 GLU A C 1
ATOM 1298 O O . GLU A 1 186 ? -30.993 -3.807 22.665 1.00 49.00 186 GLU A O 1
ATOM 1303 N N . ARG A 1 187 ? -32.419 -5.426 22.007 1.00 50.22 187 ARG A N 1
ATOM 1304 C CA . ARG A 1 187 ? -33.631 -4.784 22.506 1.00 50.22 187 ARG A CA 1
ATOM 1305 C C . ARG A 1 187 ? -33.496 -4.657 24.027 1.00 50.22 187 ARG A C 1
ATOM 1307 O O . ARG A 1 187 ? -33.083 -5.641 24.642 1.00 50.22 187 ARG A O 1
ATOM 1314 N N . PRO A 1 188 ? -33.868 -3.509 24.622 1.00 53.09 188 PRO A N 1
ATOM 1315 C CA . PRO A 1 188 ? -34.018 -3.414 26.066 1.00 53.09 188 PRO A CA 1
ATOM 1316 C C . PRO A 1 188 ? -34.929 -4.554 26.528 1.00 53.09 188 PRO A C 1
ATOM 1318 O O . PRO A 1 188 ? -35.986 -4.775 25.934 1.00 53.09 188 PRO A O 1
ATOM 1321 N N . ILE A 1 189 ? -34.464 -5.329 27.504 1.00 65.31 189 ILE A N 1
ATOM 1322 C CA . ILE A 1 189 ? -35.311 -6.285 28.208 1.00 65.31 189 ILE A CA 1
ATOM 1323 C C . ILE A 1 189 ? -36.113 -5.433 29.193 1.00 65.31 189 ILE A C 1
ATOM 1325 O O . ILE A 1 189 ? -35.532 -4.903 30.140 1.00 65.31 189 ILE A O 1
ATOM 1329 N N . ASP A 1 190 ? -37.393 -5.235 28.875 1.00 69.62 190 ASP A N 1
ATOM 1330 C CA . ASP A 1 190 ? -38.401 -4.649 29.767 1.00 69.62 190 ASP A CA 1
ATOM 1331 C C . ASP A 1 190 ? -38.716 -5.592 30.941 1.00 69.62 190 ASP A C 1
ATOM 1333 O O . ASP A 1 190 ? -38.721 -6.831 30.727 1.00 69.62 190 ASP A O 1
#

InterPro domains:
  IPR011701 Major facilitator superfamily [PF07690] (3-188)
  IPR020846 Major facilitator superfamily domain [PS50850] (1-190)
  IPR036259 MFS transporter superfamily [G3DSA:1.20.1250.20] (1-187)
  IPR036259 MFS transporter superfamily [SSF103473] (4-188)

Foldseek 3Di:
DLLLLLLLVLLLVLLVVLCCVFPVVHDPVRSVVLVVLLQVLLVVLQVVLVVVCVPPNLLVLLLVLLLLLLVLLLLCLPQDDDPVNVVSNSVSSNSNSSSSNNNVNSLLCVQQPPDDPVCNVVSVVVSVVSSVNSNVNSNVVLVCQLVPDPDNSNSSSRSSNVSSVSSVVVSVVSVVV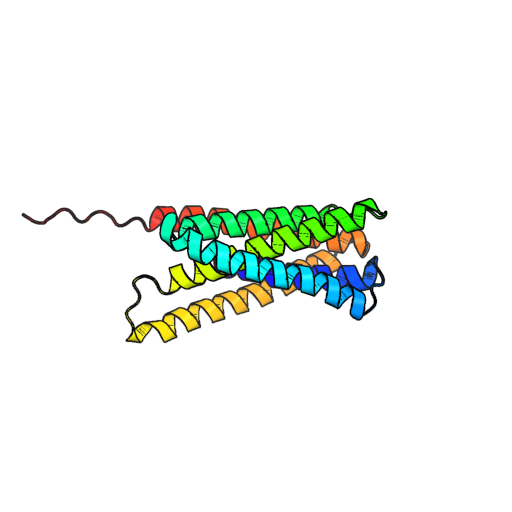VVVPPDPPPDPDD

Radius of gyration: 18.02 Å; chains: 1; bounding box: 60×30×52 Å